Protein AF-A0A3D6DI31-F1 (afdb_monomer_lite)

pLDDT: mean 87.77, std 11.18, range [42.75, 98.38]

Radius of gyration: 27.04 Å; chains: 1; bounding box: 69×59×57 Å

Sequence (235 aa):
MDIDTVTADGAGQFNIPATSLQGLALDVYKVSVGDGHFFVIGDSLSSLQVEGKLPEQAGLITALDVQGDTWTSGFADFISELMMRQDSLKEAKLAASQGTSAQEQIEGKQRYDALQERQTNYVRNTVRSHKTDPIGLMALEHLNLTVDRPLAAQVIDSTRTLMGHSMAHRNLSQRVTKQRKPQQSSRRNDLIKPGMAMPDIELNDPSGKKRALSDLRGKVVLVDFWASWCGPCRR

Foldseek 3Di:
DAQQEWEADPQQKTKDFQQNQAPAAFEWHWYDYPLEIEIDGDHNVFRWIKMAGDDPDRYYGLGIDIPRHPLRVVLSVLVNVLVVLVVVLVVLVVQLVPDPDPVSVVVSVVSNVVSVVVSQVSLVVQLVVQLQHVSNLVSLVVHPCVVCLVSLVSSLVNPCVVCVVYPSSVVSVCVSVVVPDDPCPVPPPPVDDPPDDDDWDWDQDPVRDIDIPVVVPPDDDDDDDDDPPDPVVVD

Structure (mmCIF, N/CA/C/O backbone):
data_AF-A0A3D6DI31-F1
#
_entry.id   AF-A0A3D6DI31-F1
#
loop_
_atom_site.group_PDB
_atom_site.id
_atom_site.type_symbol
_atom_site.label_atom_id
_atom_site.label_alt_id
_atom_site.label_comp_id
_atom_site.label_asym_id
_atom_site.label_entity_id
_atom_site.label_seq_id
_atom_site.pdbx_PDB_ins_code
_atom_site.Cartn_x
_atom_site.Cartn_y
_atom_site.Cartn_z
_atom_site.occupancy
_atom_site.B_iso_or_equiv
_atom_site.auth_seq_id
_atom_site.auth_comp_id
_atom_site.auth_asym_id
_atom_site.auth_atom_id
_atom_site.pdbx_PDB_model_num
ATOM 1 N N . MET A 1 1 ? 2.644 -3.165 -26.055 1.00 44.50 1 MET A N 1
ATOM 2 C CA . MET A 1 1 ? 2.363 -4.505 -25.511 1.00 44.50 1 MET A CA 1
ATOM 3 C C . MET A 1 1 ? 2.148 -4.231 -24.045 1.00 44.50 1 MET A C 1
ATOM 5 O O . MET A 1 1 ? 3.103 -3.850 -23.386 1.00 44.50 1 MET A O 1
ATOM 9 N N . ASP A 1 2 ? 0.894 -4.204 -23.612 1.00 55.72 2 ASP A N 1
ATOM 10 C CA . ASP A 1 2 ? 0.560 -3.742 -22.268 1.00 55.72 2 ASP A CA 1
ATOM 11 C C . ASP A 1 2 ? 0.709 -4.934 -21.323 1.00 55.72 2 ASP A C 1
ATOM 13 O O . ASP A 1 2 ? 0.065 -5.963 -21.518 1.00 55.72 2 ASP A O 1
ATOM 17 N N . ILE A 1 3 ? 1.592 -4.817 -20.327 1.00 71.56 3 ILE A N 1
ATOM 18 C CA . ILE A 1 3 ? 1.830 -5.854 -19.306 1.00 71.56 3 ILE A CA 1
ATOM 19 C C . ILE A 1 3 ? 0.634 -6.010 -18.342 1.00 71.56 3 ILE A C 1
ATOM 21 O O . ILE A 1 3 ? 0.662 -6.807 -17.411 1.00 71.56 3 ILE A O 1
ATOM 25 N N . ASP A 1 4 ? -0.447 -5.263 -18.569 1.00 73.38 4 ASP A N 1
ATOM 26 C CA . ASP A 1 4 ? -1.606 -5.164 -17.685 1.00 73.38 4 ASP A CA 1
ATOM 27 C C . ASP A 1 4 ? -2.345 -6.497 -17.491 1.00 73.38 4 ASP A C 1
ATOM 29 O O . ASP A 1 4 ? -3.057 -6.672 -16.496 1.00 73.38 4 ASP A O 1
ATOM 33 N N . THR A 1 5 ? -2.227 -7.447 -18.428 1.00 79.62 5 THR A N 1
ATOM 34 C CA . THR A 1 5 ? -2.913 -8.746 -18.347 1.00 79.62 5 THR A CA 1
ATOM 35 C C . THR A 1 5 ? -2.062 -9.899 -18.873 1.00 79.62 5 THR A C 1
ATOM 37 O O . THR A 1 5 ? -1.553 -9.853 -19.990 1.00 79.62 5 THR A O 1
ATOM 40 N N . VAL A 1 6 ? -1.974 -10.968 -18.081 1.00 82.38 6 VAL A N 1
ATOM 41 C CA . VAL A 1 6 ? -1.305 -12.234 -18.410 1.00 82.38 6 VAL A CA 1
ATOM 42 C C . VAL A 1 6 ? -2.289 -13.385 -18.204 1.00 82.38 6 VAL A C 1
ATOM 44 O O . VAL A 1 6 ? -3.137 -13.352 -17.314 1.00 82.38 6 VAL A O 1
ATOM 47 N N . THR A 1 7 ? -2.207 -14.416 -19.041 1.00 82.25 7 THR A N 1
ATOM 48 C CA . THR A 1 7 ? -3.052 -15.612 -18.938 1.00 82.25 7 THR A CA 1
ATOM 49 C C . THR A 1 7 ? -2.324 -16.729 -18.201 1.00 82.25 7 THR A C 1
ATOM 51 O O . THR A 1 7 ? -1.189 -17.047 -18.551 1.00 82.25 7 THR A O 1
ATOM 54 N N . ALA A 1 8 ? -2.991 -17.351 -17.230 1.00 84.44 8 ALA A N 1
ATOM 55 C CA . ALA A 1 8 ? -2.516 -18.584 -16.609 1.00 84.44 8 ALA A CA 1
ATOM 56 C C . ALA A 1 8 ? -2.908 -19.820 -17.437 1.00 84.44 8 ALA A C 1
ATOM 58 O O . ALA A 1 8 ? -3.876 -19.791 -18.201 1.00 84.44 8 ALA A O 1
ATOM 59 N N . ASP A 1 9 ? -2.160 -20.906 -17.271 1.00 84.50 9 ASP A N 1
ATOM 60 C CA . ASP A 1 9 ? -2.458 -22.211 -17.850 1.00 84.50 9 ASP A CA 1
ATOM 61 C C . ASP A 1 9 ? -3.584 -22.949 -17.094 1.00 84.50 9 ASP A C 1
ATOM 63 O O . ASP A 1 9 ? -4.136 -22.469 -16.101 1.00 84.50 9 ASP A O 1
ATOM 67 N N . GLY A 1 10 ? -3.929 -24.157 -17.555 1.00 76.81 10 GLY A N 1
ATOM 68 C CA . GLY A 1 10 ? -4.964 -24.991 -16.929 1.00 76.81 10 GLY A CA 1
ATOM 69 C C . GLY A 1 10 ? -4.638 -25.472 -15.506 1.00 76.81 10 GLY A C 1
ATOM 70 O O . GLY A 1 10 ? -5.528 -25.982 -14.829 1.00 76.81 10 GLY A O 1
ATOM 71 N N . ALA A 1 11 ? -3.395 -25.310 -15.044 1.00 79.38 11 ALA A N 1
ATOM 72 C CA . ALA A 1 11 ? -2.954 -25.583 -13.677 1.00 79.38 11 ALA A CA 1
ATOM 73 C C . ALA A 1 11 ? -2.854 -24.302 -12.818 1.00 79.38 11 ALA A C 1
ATOM 75 O O . ALA A 1 11 ? -2.448 -24.373 -11.652 1.00 79.38 11 ALA A O 1
ATOM 76 N N . GLY A 1 12 ? -3.232 -23.145 -13.373 1.00 78.88 12 GLY A N 1
ATOM 77 C CA . GLY A 1 12 ? -3.158 -21.844 -12.718 1.00 78.88 12 GLY A CA 1
ATOM 78 C C . GLY A 1 12 ? -1.745 -21.263 -12.650 1.00 78.88 12 GLY A C 1
ATOM 79 O O . GLY A 1 12 ? -1.527 -20.345 -11.862 1.00 78.88 12 GLY A O 1
ATOM 80 N N . GLN A 1 13 ? -0.793 -21.785 -13.425 1.00 86.69 13 GLN A N 1
ATOM 81 C CA . GLN A 1 13 ? 0.576 -21.272 -13.511 1.00 86.69 13 GLN A CA 1
ATOM 82 C C . GLN A 1 13 ? 0.676 -20.210 -14.604 1.00 86.69 13 GLN A C 1
ATOM 84 O O . GLN A 1 13 ? 0.021 -20.311 -15.640 1.00 86.69 13 GLN A O 1
ATOM 89 N N . PHE A 1 14 ? 1.497 -19.188 -14.396 1.00 88.19 14 PHE A N 1
ATOM 90 C CA . PHE A 1 14 ? 1.742 -18.147 -15.393 1.00 88.19 14 PHE A CA 1
ATOM 91 C C . PHE A 1 14 ? 3.220 -17.765 -15.434 1.00 88.19 14 PHE A C 1
ATOM 93 O O . PHE A 1 14 ? 3.939 -17.954 -14.456 1.00 88.19 14 PHE A O 1
ATOM 100 N N . ASN A 1 15 ? 3.646 -17.208 -16.569 1.00 86.19 15 ASN A N 1
ATOM 101 C CA . ASN A 1 15 ? 5.003 -16.719 -16.787 1.00 86.19 15 ASN A CA 1
ATOM 102 C C . ASN A 1 15 ? 4.972 -15.367 -17.514 1.00 86.19 15 ASN A C 1
ATOM 104 O O . ASN A 1 15 ? 4.254 -15.207 -18.506 1.00 86.19 15 ASN A O 1
ATOM 108 N N . ILE A 1 16 ? 5.773 -14.416 -17.038 1.00 83.75 16 ILE A N 1
ATOM 109 C CA . ILE A 1 16 ? 6.017 -13.127 -17.688 1.00 83.75 16 ILE A CA 1
ATOM 110 C C . ILE A 1 16 ? 7.429 -13.118 -18.276 1.00 83.75 16 ILE A C 1
ATOM 112 O O . ILE A 1 16 ? 8.393 -13.174 -17.514 1.00 83.75 16 ILE A O 1
ATOM 116 N N . PRO A 1 17 ? 7.594 -13.014 -19.610 1.00 76.44 17 PRO A N 1
ATOM 117 C CA . PRO A 1 17 ? 8.917 -13.001 -20.218 1.00 76.44 17 PRO A CA 1
ATOM 118 C C . PRO A 1 17 ? 9.672 -11.697 -19.929 1.00 76.44 17 PRO A C 1
ATOM 120 O O . PRO A 1 17 ? 9.070 -10.627 -19.820 1.00 76.44 17 PRO A O 1
ATOM 123 N N . ALA A 1 18 ? 11.007 -11.773 -19.954 1.00 73.12 18 ALA A N 1
ATOM 124 C CA . ALA A 1 18 ? 11.923 -10.650 -19.704 1.00 73.12 18 ALA A CA 1
ATOM 125 C C . ALA A 1 18 ? 11.683 -9.409 -20.579 1.00 73.12 18 ALA A C 1
ATOM 127 O O . ALA A 1 18 ? 12.036 -8.302 -20.190 1.00 73.12 18 ALA A O 1
ATOM 128 N N . THR A 1 19 ? 11.070 -9.572 -21.750 1.00 77.19 19 THR A N 1
ATOM 129 C CA . THR A 1 19 ? 10.781 -8.483 -22.692 1.00 77.19 19 THR A CA 1
ATOM 130 C C . THR A 1 19 ? 9.460 -7.763 -22.415 1.00 77.19 19 THR A C 1
ATOM 132 O O . THR A 1 19 ? 9.107 -6.849 -23.154 1.00 77.19 19 THR A O 1
ATOM 135 N N . SER A 1 20 ? 8.700 -8.160 -21.391 1.00 80.94 20 SER A N 1
ATOM 136 C CA . SER A 1 20 ? 7.336 -7.648 -21.163 1.00 80.94 20 SER A CA 1
ATOM 137 C C . SER A 1 20 ? 7.281 -6.163 -20.806 1.00 80.94 20 SER A C 1
ATOM 139 O O . SER A 1 20 ? 6.244 -5.534 -20.987 1.00 80.94 20 SER A O 1
ATOM 141 N N . LEU A 1 21 ? 8.393 -5.592 -20.338 1.00 81.44 21 LEU A N 1
ATOM 142 C CA . LEU A 1 21 ? 8.508 -4.167 -20.020 1.00 81.44 21 LEU A CA 1
ATOM 143 C C . LEU A 1 21 ? 9.062 -3.328 -21.184 1.00 81.44 21 LEU A C 1
ATOM 145 O O . LEU A 1 21 ? 9.300 -2.129 -21.040 1.00 81.44 21 LEU A O 1
ATOM 149 N N . GLN A 1 22 ? 9.278 -3.926 -22.360 1.00 82.25 22 GLN A N 1
ATOM 150 C CA . GLN A 1 22 ? 9.887 -3.230 -23.488 1.00 82.25 22 GLN A CA 1
ATOM 151 C C . GLN A 1 22 ? 9.064 -2.000 -23.910 1.00 82.25 22 GLN A C 1
ATOM 153 O O . GLN A 1 22 ? 7.882 -2.091 -24.236 1.00 82.25 22 GLN A O 1
ATOM 158 N N . GLY A 1 23 ? 9.723 -0.838 -23.940 1.00 83.12 23 GLY A N 1
ATOM 159 C CA . GLY A 1 23 ? 9.104 0.446 -24.284 1.00 83.12 23 GLY A CA 1
ATOM 160 C C . GLY A 1 23 ? 8.347 1.130 -23.140 1.00 83.12 23 GLY A C 1
ATOM 161 O O . GLY A 1 23 ? 7.775 2.195 -23.364 1.00 83.12 23 GLY A O 1
ATOM 162 N N . LEU A 1 24 ? 8.353 0.557 -21.933 1.00 86.06 24 LEU A N 1
ATOM 163 C CA . LEU A 1 24 ? 7.753 1.162 -20.748 1.00 86.06 24 LEU A CA 1
ATOM 164 C C . LEU A 1 24 ? 8.756 2.057 -20.002 1.00 86.06 24 LEU A C 1
ATOM 166 O O . LEU A 1 24 ? 9.962 1.796 -19.977 1.00 86.06 24 LEU A O 1
ATOM 170 N N . ALA A 1 25 ? 8.240 3.137 -19.414 1.00 88.25 25 ALA A N 1
ATOM 171 C CA . ALA A 1 25 ? 8.989 3.993 -18.497 1.00 88.25 25 ALA A CA 1
ATOM 172 C C . ALA A 1 25 ? 9.079 3.343 -17.107 1.00 88.25 25 ALA A C 1
ATOM 174 O O . ALA A 1 25 ? 8.427 2.340 -16.850 1.00 88.25 25 ALA A O 1
ATOM 175 N N . LEU A 1 26 ? 9.863 3.920 -16.198 1.00 90.19 26 LEU A N 1
ATOM 176 C CA . LEU A 1 26 ? 9.921 3.421 -14.829 1.00 90.19 26 LEU A CA 1
ATOM 177 C C . LEU A 1 26 ? 8.654 3.809 -14.058 1.00 90.19 26 LEU A C 1
ATOM 179 O O . LEU A 1 26 ? 8.479 4.956 -13.646 1.00 90.19 26 LEU A O 1
ATOM 183 N N . ASP A 1 27 ? 7.778 2.840 -13.829 1.00 91.00 27 ASP A N 1
ATOM 184 C CA . ASP A 1 27 ? 6.565 3.013 -13.029 1.00 91.00 27 ASP A CA 1
ATOM 185 C C . ASP A 1 27 ? 6.250 1.722 -12.254 1.00 91.00 27 ASP A C 1
ATOM 187 O O . ASP A 1 27 ? 6.991 0.735 -12.287 1.00 91.00 27 ASP A O 1
ATOM 191 N N . VAL A 1 28 ? 5.151 1.756 -11.509 1.00 91.44 28 VAL A N 1
ATOM 192 C CA . VAL A 1 28 ? 4.562 0.606 -10.840 1.00 91.44 28 VAL A CA 1
ATOM 193 C C . VAL A 1 28 ? 3.403 0.106 -11.693 1.00 91.44 28 VAL A C 1
ATOM 195 O O . VAL A 1 28 ? 2.382 0.780 -11.849 1.00 91.44 28 VAL A O 1
ATOM 198 N N . TYR A 1 29 ? 3.552 -1.101 -12.216 1.00 90.12 29 TYR A N 1
ATOM 199 C CA . TYR A 1 29 ? 2.592 -1.754 -13.091 1.00 90.12 29 TYR A CA 1
ATOM 200 C C . TYR A 1 29 ? 1.776 -2.771 -12.309 1.00 90.12 29 TYR A C 1
ATOM 202 O O . TYR A 1 29 ? 2.329 -3.629 -11.626 1.00 90.12 29 TYR A O 1
ATOM 210 N N . LYS A 1 30 ? 0.449 -2.693 -12.411 1.00 91.31 30 LYS A N 1
ATOM 211 C CA . LYS A 1 30 ? -0.434 -3.741 -11.900 1.00 91.31 30 LYS A CA 1
ATOM 212 C C . LYS A 1 30 ? -0.611 -4.786 -12.993 1.00 91.31 30 LYS A C 1
ATOM 214 O O . LYS A 1 30 ? -1.215 -4.489 -14.018 1.00 91.31 30 LYS A O 1
ATOM 219 N N . VAL A 1 31 ? -0.169 -6.008 -12.738 1.00 90.56 31 VAL A N 1
ATOM 220 C CA . VAL A 1 31 ? -0.361 -7.127 -13.657 1.00 90.56 31 VAL A CA 1
ATOM 221 C C . VAL A 1 31 ? -1.529 -7.970 -13.180 1.00 90.56 31 VAL A C 1
ATOM 223 O O . VAL A 1 31 ? -1.530 -8.443 -12.043 1.00 90.56 31 VAL A O 1
ATOM 226 N N . SER A 1 32 ? -2.537 -8.138 -14.032 1.00 90.31 32 SER A N 1
ATOM 227 C CA . SER A 1 32 ? -3.706 -8.971 -13.741 1.00 90.31 32 SER A CA 1
ATOM 228 C C . SER A 1 32 ? -3.519 -10.364 -14.338 1.00 90.31 32 SER A C 1
ATOM 230 O O . SER A 1 32 ? -3.124 -10.493 -15.495 1.00 90.31 32 SER A O 1
ATOM 232 N N . VAL A 1 33 ? -3.821 -11.405 -13.565 1.00 89.12 33 VAL A N 1
ATOM 233 C CA . VAL A 1 33 ? -3.791 -12.802 -14.014 1.00 89.12 33 VAL A CA 1
ATOM 234 C C . VAL A 1 33 ? -5.092 -13.462 -13.577 1.00 89.12 33 VAL A C 1
ATOM 236 O O . VAL A 1 33 ? -5.296 -13.699 -12.389 1.00 89.12 33 VAL A O 1
ATOM 239 N N . GLY A 1 34 ? -6.007 -13.716 -14.516 1.00 87.00 34 GLY A N 1
ATOM 240 C CA . GLY A 1 34 ? -7.374 -14.131 -14.171 1.00 87.00 34 GLY A CA 1
ATOM 241 C C . GLY A 1 34 ? -8.028 -13.149 -13.188 1.00 87.00 34 GLY A C 1
ATOM 242 O O . GLY A 1 34 ? -8.032 -11.944 -13.433 1.00 87.00 34 GLY A O 1
ATOM 243 N N . ASP A 1 35 ? -8.519 -13.659 -12.054 1.00 86.56 35 ASP A N 1
ATOM 244 C CA . ASP A 1 35 ? -9.081 -12.849 -10.957 1.00 86.56 35 ASP A CA 1
ATOM 245 C C . ASP A 1 35 ? -8.026 -12.387 -9.925 1.00 86.56 35 ASP A C 1
ATOM 247 O O . ASP A 1 35 ? -8.342 -11.743 -8.916 1.00 86.56 35 ASP A O 1
ATOM 251 N N . GLY A 1 36 ? -6.761 -12.739 -10.149 1.00 89.75 36 GLY A N 1
ATOM 252 C CA . GLY A 1 36 ? -5.616 -12.340 -9.343 1.00 89.75 36 GLY A CA 1
ATOM 253 C C . GLY A 1 36 ? -4.897 -11.118 -9.912 1.00 89.75 36 GLY A C 1
ATOM 254 O O . GLY A 1 36 ? -5.045 -10.758 -11.080 1.00 89.75 36 GLY A O 1
ATOM 255 N N . HIS A 1 37 ? -4.079 -10.465 -9.092 1.00 92.75 37 HIS A N 1
ATOM 256 C CA . HIS A 1 37 ? -3.147 -9.444 -9.562 1.00 92.75 37 HIS A CA 1
ATOM 257 C C . HIS A 1 37 ? -1.900 -9.355 -8.690 1.00 92.75 37 HIS A C 1
ATOM 259 O O . HIS A 1 37 ? -1.918 -9.757 -7.533 1.00 92.75 37 HIS A O 1
ATOM 265 N N . PHE A 1 38 ? -0.845 -8.755 -9.223 1.00 92.56 38 PHE A N 1
ATOM 266 C CA . PHE A 1 38 ? 0.340 -8.356 -8.471 1.00 92.56 38 PHE A CA 1
ATOM 267 C C . PHE A 1 38 ? 0.919 -7.063 -9.041 1.00 92.56 38 PHE A C 1
ATOM 269 O O . PHE A 1 38 ? 0.368 -6.483 -9.980 1.00 92.56 38 PHE A O 1
ATOM 276 N N . PHE A 1 39 ? 2.005 -6.585 -8.439 1.00 92.00 39 PHE A N 1
ATOM 277 C CA . PHE A 1 39 ? 2.660 -5.351 -8.842 1.00 92.00 39 PHE A CA 1
ATOM 278 C C . PHE A 1 39 ? 4.089 -5.620 -9.287 1.00 92.00 39 PHE A C 1
ATOM 280 O O . PHE A 1 39 ? 4.821 -6.367 -8.644 1.00 92.00 39 PHE A O 1
ATOM 287 N N . VAL A 1 40 ? 4.468 -4.963 -10.371 1.00 91.81 40 VAL A N 1
ATOM 288 C CA . VAL A 1 40 ? 5.810 -4.944 -10.939 1.00 91.81 40 VAL A CA 1
ATOM 289 C C . VAL A 1 40 ? 6.347 -3.527 -10.833 1.00 91.81 40 VAL A C 1
ATOM 291 O O . VAL A 1 40 ? 5.605 -2.571 -11.049 1.00 91.81 40 VAL A O 1
ATOM 294 N N . ILE A 1 41 ? 7.627 -3.383 -10.511 1.00 91.94 41 ILE A N 1
ATOM 295 C CA . ILE A 1 41 ? 8.315 -2.095 -10.498 1.00 91.94 41 ILE A CA 1
ATOM 296 C C . ILE A 1 41 ? 9.504 -2.207 -11.442 1.00 91.94 41 ILE A C 1
ATOM 298 O O . ILE A 1 41 ? 10.450 -2.923 -11.143 1.00 91.94 41 ILE A O 1
ATOM 302 N N . GLY A 1 42 ? 9.480 -1.491 -12.558 1.00 89.44 42 GLY A N 1
ATOM 303 C CA . GLY A 1 42 ? 10.566 -1.581 -13.528 1.00 89.44 42 GLY A CA 1
ATOM 304 C C . GLY A 1 42 ? 10.328 -0.723 -14.756 1.00 89.44 42 GLY A C 1
ATOM 305 O O . GLY A 1 42 ? 9.324 -0.019 -14.843 1.00 89.44 42 GLY A O 1
ATOM 306 N N . ASP A 1 43 ? 11.268 -0.778 -15.691 1.00 84.81 43 ASP A N 1
ATOM 307 C CA . ASP A 1 43 ? 11.207 -0.080 -16.975 1.00 84.81 43 ASP A CA 1
ATOM 308 C C . ASP A 1 43 ? 11.688 -0.979 -18.124 1.00 84.81 43 ASP A C 1
ATOM 310 O O . ASP A 1 43 ? 11.915 -2.176 -17.956 1.00 84.81 43 ASP A O 1
ATOM 314 N N . SER A 1 44 ? 11.861 -0.404 -19.316 1.00 83.56 44 SER A N 1
ATOM 315 C CA . SER A 1 44 ? 12.359 -1.127 -20.493 1.00 83.56 44 SER A CA 1
ATOM 316 C C . SER A 1 44 ? 13.762 -1.744 -20.373 1.00 83.56 44 SER A C 1
ATOM 318 O O . SER A 1 44 ? 14.131 -2.539 -21.239 1.00 83.56 44 SER A O 1
ATOM 320 N N . LEU A 1 45 ? 14.546 -1.380 -19.354 1.00 80.44 45 LEU A N 1
ATOM 321 C CA . LEU A 1 45 ? 15.873 -1.932 -19.069 1.00 80.44 45 LEU A CA 1
ATOM 322 C C . LEU A 1 45 ? 15.820 -3.070 -18.041 1.00 80.44 45 LEU A C 1
ATOM 324 O O . LEU A 1 45 ? 16.796 -3.813 -17.918 1.00 80.44 45 LEU A O 1
ATOM 328 N N . SER A 1 46 ? 14.707 -3.223 -17.321 1.00 82.00 46 SER A N 1
ATOM 329 C CA . SER A 1 46 ? 14.507 -4.313 -16.369 1.00 82.00 46 SER A CA 1
ATOM 330 C C . SER A 1 46 ? 14.411 -5.655 -17.095 1.00 82.00 46 SER A C 1
ATOM 332 O O . SER A 1 46 ? 13.555 -5.867 -17.954 1.00 82.00 46 SER A O 1
ATOM 334 N N . SER A 1 47 ? 15.259 -6.604 -16.703 1.00 78.69 47 SER A N 1
ATOM 335 C CA . SER A 1 47 ? 15.095 -8.011 -17.062 1.00 78.69 47 SER A CA 1
ATOM 336 C C . SER A 1 47 ? 14.201 -8.681 -16.028 1.00 78.69 47 SER A C 1
ATOM 338 O O . SER A 1 47 ? 14.670 -9.000 -14.941 1.00 78.69 47 SER A O 1
ATOM 340 N N . LEU A 1 48 ? 12.925 -8.883 -16.348 1.00 83.56 48 LEU A N 1
ATOM 341 C CA . LEU A 1 48 ? 11.956 -9.408 -15.389 1.00 83.56 48 LEU A CA 1
ATOM 342 C C . LEU A 1 48 ? 11.389 -10.753 -15.838 1.00 83.56 48 LEU A C 1
ATOM 344 O O . LEU A 1 48 ? 10.664 -10.819 -16.827 1.00 83.56 48 LEU A O 1
ATOM 348 N N . GLN A 1 49 ? 11.655 -11.805 -15.072 1.00 85.00 49 GLN A N 1
ATOM 349 C CA . GLN A 1 49 ? 10.911 -13.057 -15.178 1.00 85.00 49 GLN A CA 1
ATOM 350 C C . GLN A 1 49 ? 10.078 -13.239 -13.919 1.00 85.00 49 GLN A C 1
ATOM 352 O O . GLN A 1 49 ? 10.608 -13.139 -12.814 1.00 85.00 49 GLN A O 1
ATOM 357 N N . VAL A 1 50 ? 8.773 -13.451 -14.091 1.00 87.62 50 VAL A N 1
ATOM 358 C CA . VAL A 1 50 ? 7.865 -13.724 -12.973 1.00 87.62 50 VAL A CA 1
ATOM 359 C C . VAL A 1 50 ? 7.112 -15.000 -13.252 1.00 87.62 50 VAL A C 1
ATOM 361 O O . VAL A 1 50 ? 6.361 -15.070 -14.227 1.00 87.62 50 VAL A O 1
ATOM 364 N N . GLU A 1 51 ? 7.272 -15.960 -12.357 1.00 88.25 51 GLU A N 1
ATOM 365 C CA . GLU A 1 51 ? 6.476 -17.172 -12.311 1.00 88.25 51 GLU A CA 1
ATOM 366 C C . GLU A 1 51 ? 5.618 -17.167 -11.050 1.00 88.25 51 GLU A C 1
ATOM 368 O O . GLU A 1 51 ? 5.992 -16.638 -10.004 1.00 88.25 51 GLU A O 1
ATOM 373 N N . GLY A 1 52 ? 4.424 -17.733 -11.137 1.00 88.38 52 GLY A N 1
ATOM 374 C CA . GLY A 1 52 ? 3.531 -17.770 -9.993 1.00 88.38 52 GLY A CA 1
ATOM 375 C C . GLY A 1 52 ? 2.357 -18.696 -10.205 1.00 88.38 52 GLY A C 1
ATOM 376 O O . GLY A 1 52 ? 2.098 -19.180 -11.310 1.00 88.38 52 GLY A O 1
ATOM 377 N N . LYS A 1 53 ? 1.632 -18.930 -9.113 1.00 86.50 53 LYS A N 1
ATOM 378 C CA . LYS A 1 53 ? 0.398 -19.709 -9.119 1.00 86.50 53 LYS A CA 1
ATOM 379 C C . LYS A 1 53 ? -0.767 -18.834 -8.687 1.00 86.50 53 LYS A C 1
ATOM 381 O O . LYS A 1 53 ? -0.672 -18.104 -7.701 1.00 86.50 53 LYS A O 1
ATOM 386 N N . LEU A 1 54 ? -1.875 -18.935 -9.414 1.00 83.44 54 LEU A N 1
ATOM 387 C CA . LEU A 1 54 ? -3.104 -18.252 -9.046 1.00 83.44 54 LEU A CA 1
ATOM 388 C C . LEU A 1 54 ? -3.586 -18.694 -7.654 1.00 83.44 54 LEU A C 1
ATOM 390 O O . LEU A 1 54 ? -3.615 -19.897 -7.369 1.00 83.44 54 LEU A O 1
ATOM 394 N N . PRO A 1 55 ? -3.976 -17.741 -6.791 1.00 81.62 55 PRO A N 1
ATOM 395 C CA . PRO A 1 55 ? -4.597 -18.051 -5.514 1.00 81.62 55 PRO A CA 1
ATOM 396 C C . PRO A 1 55 ? -5.978 -18.683 -5.723 1.00 81.62 55 PRO A C 1
ATOM 398 O O . PRO A 1 55 ? -6.642 -18.450 -6.731 1.00 81.62 55 PRO A O 1
ATOM 401 N N . GLU A 1 56 ? -6.443 -19.449 -4.735 1.00 78.88 56 GLU A N 1
ATOM 402 C CA . GLU A 1 56 ? -7.790 -20.046 -4.758 1.00 78.88 56 GLU A CA 1
ATOM 403 C C . GLU A 1 56 ? -8.913 -18.995 -4.702 1.00 78.88 56 GLU A C 1
ATOM 405 O O . GLU A 1 56 ? -10.046 -19.269 -5.089 1.00 78.88 56 GLU A O 1
ATOM 410 N N . GLN A 1 57 ? -8.608 -17.791 -4.210 1.00 78.38 57 GLN A N 1
ATOM 411 C CA . GLN A 1 57 ? -9.537 -16.667 -4.105 1.00 78.38 57 GLN A CA 1
ATOM 412 C C . GLN A 1 57 ? -9.011 -15.476 -4.905 1.00 78.38 57 GLN A C 1
ATOM 414 O O . GLN A 1 57 ? -7.810 -15.210 -4.903 1.00 78.38 57 GLN A O 1
ATOM 419 N N . ALA A 1 58 ? -9.920 -14.725 -5.530 1.00 84.31 58 ALA A N 1
ATOM 420 C CA . ALA A 1 58 ? -9.596 -13.473 -6.208 1.00 84.31 58 ALA A CA 1
ATOM 421 C C . ALA A 1 58 ? -8.843 -12.512 -5.271 1.00 84.31 58 ALA A C 1
ATOM 423 O O . ALA A 1 58 ? -9.231 -12.342 -4.110 1.00 84.31 58 ALA A O 1
ATOM 424 N N . GLY A 1 59 ? -7.790 -11.852 -5.761 1.00 87.69 59 GLY A N 1
ATOM 425 C CA . GLY A 1 59 ? -7.005 -10.950 -4.917 1.00 87.69 59 GLY A CA 1
ATOM 426 C C . GLY A 1 59 ? -5.543 -10.779 -5.306 1.00 87.69 59 GLY A C 1
ATOM 427 O O . GLY A 1 59 ? -5.170 -10.904 -6.470 1.00 87.69 59 GLY A O 1
ATOM 428 N N . LEU A 1 60 ? -4.731 -10.404 -4.317 1.00 89.81 60 LEU A N 1
ATOM 429 C CA . LEU A 1 60 ? -3.300 -10.165 -4.482 1.00 89.81 60 LEU A CA 1
ATOM 430 C C . LEU A 1 60 ? -2.543 -11.500 -4.518 1.00 89.81 60 LEU A C 1
ATOM 432 O O . LEU A 1 60 ? -2.739 -12.344 -3.645 1.00 89.81 60 LEU A O 1
ATOM 436 N N . ILE A 1 61 ? -1.683 -11.681 -5.517 1.00 90.25 61 ILE A N 1
ATOM 437 C CA . ILE A 1 61 ? -0.820 -12.853 -5.668 1.00 90.25 61 ILE A CA 1
ATOM 438 C C . ILE A 1 61 ? 0.494 -12.569 -4.937 1.00 90.25 61 ILE A C 1
ATOM 440 O O . ILE A 1 61 ? 1.219 -11.649 -5.308 1.00 90.25 61 ILE A O 1
ATOM 444 N N . THR A 1 62 ? 0.789 -13.349 -3.898 1.00 88.69 62 THR A N 1
ATOM 445 C CA . THR A 1 62 ? 2.024 -13.233 -3.095 1.00 88.69 62 THR A CA 1
ATOM 446 C C . THR A 1 62 ? 3.014 -14.363 -3.333 1.00 88.69 62 THR A C 1
ATOM 448 O O . THR A 1 62 ? 4.209 -14.180 -3.145 1.00 88.69 62 THR A O 1
ATOM 451 N N . ALA A 1 63 ? 2.541 -15.528 -3.777 1.00 87.50 63 ALA A N 1
ATOM 452 C CA . ALA A 1 63 ? 3.396 -16.652 -4.143 1.00 87.50 63 ALA A CA 1
ATOM 453 C C . ALA A 1 63 ? 3.966 -16.441 -5.556 1.00 87.50 63 ALA A C 1
ATOM 455 O O . ALA A 1 63 ? 3.457 -17.000 -6.531 1.00 87.50 63 ALA A O 1
ATOM 456 N N . LEU A 1 64 ? 4.986 -15.587 -5.645 1.00 89.12 64 LEU A N 1
ATOM 457 C CA . LEU A 1 64 ? 5.692 -15.232 -6.874 1.00 89.12 64 LEU A CA 1
ATOM 458 C C . LEU A 1 64 ? 7.161 -15.652 -6.768 1.00 89.12 64 LEU A C 1
ATOM 460 O O . LEU A 1 64 ? 7.806 -15.372 -5.760 1.00 89.12 64 LEU A O 1
ATOM 464 N N . ASP A 1 65 ? 7.689 -16.271 -7.818 1.00 89.31 65 ASP A N 1
ATOM 465 C CA . ASP A 1 65 ? 9.126 -16.358 -8.070 1.00 89.31 65 ASP A CA 1
ATOM 466 C C . ASP A 1 65 ? 9.500 -15.238 -9.046 1.00 89.31 65 ASP A C 1
ATOM 468 O O . ASP A 1 65 ? 9.036 -15.212 -10.187 1.00 89.31 65 ASP A O 1
ATOM 472 N N . VAL A 1 66 ? 10.283 -14.269 -8.572 1.00 89.56 66 VAL A N 1
ATOM 473 C CA . VAL A 1 66 ? 10.682 -13.084 -9.339 1.00 89.56 66 VAL A CA 1
ATOM 474 C C . VAL A 1 66 ? 12.189 -13.107 -9.542 1.00 89.56 66 VAL A C 1
ATOM 476 O O . VAL A 1 66 ? 12.954 -13.053 -8.579 1.00 89.56 66 VAL A O 1
ATOM 479 N N . GLN A 1 67 ? 12.623 -13.103 -10.799 1.00 85.25 67 GLN A N 1
ATOM 480 C CA . GLN A 1 67 ? 14.032 -13.147 -11.175 1.00 85.25 67 GLN A CA 1
ATOM 481 C C . GLN A 1 67 ? 14.428 -11.933 -12.027 1.00 85.25 67 GLN A C 1
ATOM 483 O O . GLN A 1 67 ? 13.669 -11.466 -12.878 1.00 85.25 67 GLN A O 1
ATOM 488 N N . GLY A 1 68 ? 15.654 -11.445 -11.810 1.00 76.56 68 GLY A N 1
ATOM 489 C CA . GLY A 1 68 ? 16.318 -10.438 -12.648 1.00 76.56 68 GLY A CA 1
ATOM 490 C C . GLY A 1 68 ? 16.039 -8.964 -12.316 1.00 76.56 68 GLY A C 1
ATOM 491 O O . GLY A 1 68 ? 16.813 -8.115 -12.757 1.00 76.56 68 GLY A O 1
ATOM 492 N N . ASP A 1 69 ? 15.025 -8.647 -11.505 1.00 83.50 69 ASP A N 1
ATOM 493 C CA . ASP A 1 69 ? 14.699 -7.273 -11.092 1.00 83.50 69 ASP A CA 1
ATOM 494 C C . ASP A 1 69 ? 14.593 -7.153 -9.563 1.00 83.50 69 ASP A C 1
ATOM 496 O O . ASP A 1 69 ? 13.760 -7.799 -8.926 1.00 83.50 69 ASP A O 1
ATOM 500 N N . THR A 1 70 ? 15.454 -6.323 -8.963 1.00 89.00 70 THR A N 1
ATOM 501 C CA . THR A 1 70 ? 15.592 -6.217 -7.500 1.00 89.00 70 THR A CA 1
ATOM 502 C C . THR A 1 70 ? 14.483 -5.407 -6.837 1.00 89.00 70 THR A C 1
ATOM 504 O O . THR A 1 70 ? 14.192 -5.623 -5.659 1.00 89.00 70 THR A O 1
ATOM 507 N N . TRP A 1 71 ? 13.854 -4.473 -7.558 1.00 93.19 71 TRP A N 1
ATOM 508 C CA . TRP A 1 71 ? 12.755 -3.677 -7.014 1.00 93.19 71 TRP A CA 1
ATOM 509 C C . TRP A 1 71 ? 11.460 -4.469 -6.983 1.00 93.19 71 TRP A C 1
ATOM 511 O O . TRP A 1 71 ? 10.758 -4.442 -5.974 1.00 93.19 71 TRP A O 1
ATOM 521 N N . THR A 1 72 ? 11.169 -5.212 -8.047 1.00 92.50 72 THR A N 1
ATOM 522 C CA . THR A 1 72 ? 10.004 -6.090 -8.113 1.00 92.50 72 THR A CA 1
ATOM 523 C C . THR A 1 72 ? 10.126 -7.225 -7.106 1.00 92.50 72 THR A C 1
ATOM 525 O O . THR A 1 72 ? 9.190 -7.431 -6.337 1.00 92.50 72 THR A O 1
ATOM 528 N N . SER A 1 73 ? 11.276 -7.910 -7.039 1.00 92.00 73 SER A N 1
ATOM 529 C CA . SER A 1 73 ? 11.464 -9.001 -6.074 1.00 92.00 73 SER A CA 1
ATOM 530 C C . SER A 1 73 ? 11.389 -8.488 -4.632 1.00 92.00 73 SER A C 1
ATOM 532 O O . SER A 1 73 ? 10.621 -9.008 -3.828 1.00 92.00 73 SER A O 1
ATOM 534 N N . GLY A 1 74 ? 12.092 -7.393 -4.317 1.00 94.69 74 GLY A N 1
ATOM 535 C CA . GLY A 1 74 ? 12.075 -6.808 -2.976 1.00 94.69 74 GLY A CA 1
ATOM 536 C C . GLY A 1 74 ? 10.699 -6.270 -2.568 1.00 94.69 74 GLY A C 1
ATOM 537 O O . GLY A 1 74 ? 10.313 -6.368 -1.401 1.00 94.69 74 GLY A O 1
ATOM 538 N N . PHE A 1 75 ? 9.919 -5.732 -3.512 1.00 95.44 75 PHE A N 1
ATOM 539 C CA . PHE A 1 75 ? 8.546 -5.318 -3.234 1.00 95.44 75 PHE A CA 1
ATOM 540 C C . PHE A 1 75 ? 7.604 -6.514 -3.043 1.00 95.44 75 PHE A C 1
ATOM 542 O O . PHE A 1 75 ? 6.763 -6.477 -2.143 1.00 95.44 75 PHE A O 1
ATOM 549 N N . ALA A 1 76 ? 7.758 -7.581 -3.831 1.00 93.69 76 ALA A N 1
ATOM 550 C CA . ALA A 1 76 ? 6.997 -8.818 -3.663 1.00 93.69 76 ALA A CA 1
ATOM 551 C C . ALA A 1 76 ? 7.255 -9.461 -2.288 1.00 93.69 76 ALA A C 1
ATOM 553 O O . ALA A 1 76 ? 6.298 -9.828 -1.598 1.00 93.69 76 ALA A O 1
ATOM 554 N N . ASP A 1 77 ? 8.514 -9.501 -1.840 1.00 94.38 77 ASP A N 1
ATOM 555 C CA . ASP A 1 77 ? 8.891 -9.962 -0.497 1.00 94.38 77 ASP A CA 1
ATOM 556 C C . ASP A 1 77 ? 8.226 -9.113 0.594 1.00 94.38 77 ASP A C 1
ATOM 558 O O . ASP A 1 77 ? 7.630 -9.638 1.541 1.00 94.38 77 ASP A O 1
ATOM 562 N N . PHE A 1 78 ? 8.276 -7.784 0.440 1.00 96.56 78 PHE A N 1
ATOM 563 C CA . PHE A 1 78 ? 7.643 -6.855 1.372 1.00 96.56 78 PHE A CA 1
ATOM 564 C C . PHE A 1 78 ? 6.134 -7.091 1.497 1.00 96.56 78 PHE A C 1
ATOM 566 O O . PHE A 1 78 ? 5.601 -7.160 2.609 1.00 96.56 78 PHE A O 1
ATOM 573 N N . ILE A 1 79 ? 5.441 -7.213 0.366 1.00 95.44 79 ILE A N 1
ATOM 574 C CA . ILE A 1 79 ? 3.994 -7.429 0.328 1.00 95.44 79 ILE A CA 1
ATOM 575 C C . ILE A 1 79 ? 3.621 -8.791 0.920 1.00 95.44 79 ILE A C 1
ATOM 577 O O . ILE A 1 79 ? 2.657 -8.873 1.682 1.00 95.44 79 ILE A O 1
ATOM 581 N N . SER A 1 80 ? 4.396 -9.838 0.638 1.00 93.44 80 SER A N 1
ATOM 582 C CA . SER A 1 80 ? 4.157 -11.183 1.171 1.00 93.44 80 SER A CA 1
ATOM 583 C C . SER A 1 80 ? 4.247 -11.211 2.699 1.00 93.44 80 SER A C 1
ATOM 585 O O . SER A 1 80 ? 3.326 -11.672 3.378 1.00 93.44 80 SER A O 1
ATOM 587 N N . GLU A 1 81 ? 5.304 -10.624 3.262 1.00 95.81 81 GLU A N 1
ATOM 588 C CA . GLU A 1 81 ? 5.483 -10.496 4.712 1.00 95.81 81 GLU A CA 1
ATOM 589 C C . GLU A 1 81 ? 4.413 -9.590 5.348 1.00 95.81 81 GLU A C 1
ATOM 591 O O . GLU A 1 81 ? 3.905 -9.872 6.440 1.00 95.81 81 GLU A O 1
ATOM 596 N N . LEU A 1 82 ? 4.016 -8.514 4.661 1.00 96.25 82 LEU A N 1
ATOM 597 C CA . LEU A 1 82 ? 2.943 -7.634 5.114 1.00 96.25 82 LEU A CA 1
ATOM 598 C C . LEU A 1 82 ? 1.592 -8.361 5.181 1.00 96.25 82 LEU A C 1
ATOM 600 O O . LEU A 1 82 ? 0.866 -8.186 6.166 1.00 96.25 82 LEU A O 1
ATOM 604 N N . MET A 1 83 ? 1.269 -9.180 4.176 1.00 92.88 83 MET A N 1
ATOM 605 C CA . MET A 1 83 ? 0.031 -9.961 4.135 1.00 92.88 83 MET A CA 1
ATOM 606 C C . MET A 1 83 ? -0.024 -11.001 5.252 1.00 92.88 83 MET A C 1
ATOM 608 O O . MET A 1 83 ? -1.009 -11.027 5.986 1.00 92.88 83 MET A O 1
ATOM 612 N N . MET A 1 84 ? 1.057 -11.753 5.496 1.00 92.44 84 MET A N 1
ATOM 613 C CA . MET A 1 84 ? 1.114 -12.705 6.620 1.00 92.44 84 MET A CA 1
ATOM 614 C C . MET A 1 84 ? 0.848 -12.025 7.975 1.00 92.44 8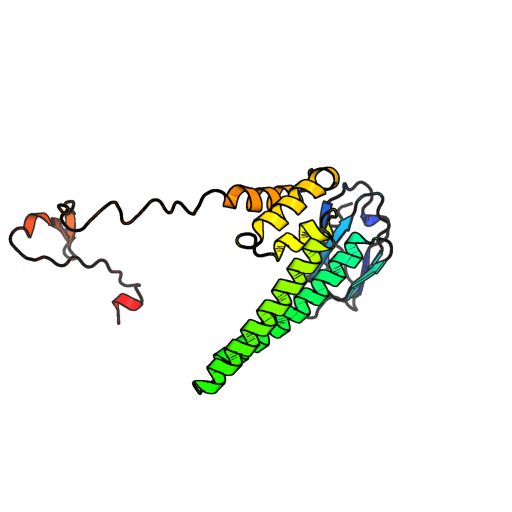4 MET A C 1
ATOM 616 O O . MET A 1 84 ? 0.146 -12.551 8.849 1.00 92.44 84 MET A O 1
ATOM 620 N N . ARG A 1 85 ? 1.374 -10.808 8.158 1.00 95.38 85 ARG A N 1
ATOM 621 C CA . ARG A 1 85 ? 1.127 -9.999 9.363 1.00 95.38 85 ARG A CA 1
ATOM 622 C C . ARG A 1 85 ? -0.311 -9.501 9.435 1.00 95.38 85 ARG A C 1
ATOM 624 O O . ARG A 1 85 ? -0.870 -9.425 10.529 1.00 95.38 85 ARG A O 1
ATOM 631 N N . GLN A 1 86 ? -0.904 -9.152 8.297 1.00 92.94 86 GLN A N 1
ATOM 632 C CA . GLN A 1 86 ? -2.291 -8.709 8.211 1.00 92.94 86 GLN A CA 1
ATOM 633 C C . GLN A 1 86 ? -3.271 -9.842 8.535 1.00 92.94 86 GLN A C 1
ATOM 635 O O . GLN A 1 86 ? -4.241 -9.604 9.259 1.00 92.94 86 GLN A O 1
ATOM 640 N N . ASP A 1 87 ? -2.987 -11.062 8.086 1.00 92.75 87 ASP A N 1
ATOM 641 C CA . ASP A 1 87 ? -3.771 -12.251 8.427 1.00 92.75 87 ASP A CA 1
ATOM 642 C C . ASP A 1 87 ? -3.700 -12.536 9.930 1.00 92.75 87 ASP A C 1
ATOM 644 O O . ASP A 1 87 ? -4.735 -12.600 10.599 1.00 92.75 87 ASP A O 1
ATOM 648 N N . SER A 1 88 ? -2.489 -12.531 10.500 1.00 94.50 88 SER A N 1
ATOM 649 C CA . SER A 1 88 ? -2.278 -12.668 11.951 1.00 94.50 88 SER A CA 1
ATOM 650 C C . SER A 1 88 ? -3.045 -11.609 12.760 1.00 94.50 88 SER A C 1
ATOM 652 O O . SER A 1 88 ? -3.604 -11.887 13.823 1.00 94.50 88 SER A O 1
ATOM 654 N N . LEU A 1 89 ? -3.086 -10.369 12.263 1.00 95.44 89 LEU A N 1
ATOM 655 C CA . LEU A 1 89 ? -3.831 -9.269 12.877 1.00 95.44 89 LEU A CA 1
ATOM 656 C C . LEU A 1 89 ? -5.343 -9.467 12.809 1.00 95.44 89 LEU A C 1
ATOM 658 O O . LEU A 1 89 ? -6.049 -9.181 13.780 1.00 95.44 89 LEU A O 1
ATOM 662 N N . LYS A 1 90 ? -5.847 -9.938 11.668 1.00 94.44 90 LYS A N 1
ATOM 663 C CA . LYS A 1 90 ? -7.268 -10.214 11.456 1.00 94.44 90 LYS A CA 1
ATOM 664 C C . LYS A 1 90 ? -7.749 -11.321 12.391 1.00 94.44 90 LYS A C 1
ATOM 666 O O . LYS A 1 90 ? -8.790 -11.153 13.026 1.00 94.44 90 LYS A O 1
ATOM 671 N N . GLU A 1 91 ? -6.973 -12.392 12.531 1.00 93.19 91 GLU A N 1
ATOM 672 C CA . GLU A 1 91 ? -7.249 -13.479 13.474 1.00 93.19 91 GLU A CA 1
ATOM 673 C C . GLU A 1 91 ? -7.258 -12.987 14.923 1.00 93.19 91 GLU A C 1
ATOM 675 O O . GLU A 1 91 ? -8.214 -13.237 15.658 1.00 93.19 91 GLU A O 1
ATOM 680 N N . ALA A 1 92 ? -6.241 -12.219 15.330 1.00 93.19 92 ALA A N 1
ATOM 681 C CA . ALA A 1 92 ? -6.170 -11.673 16.683 1.00 93.19 92 ALA A CA 1
ATOM 682 C C . ALA A 1 92 ? -7.341 -10.729 16.994 1.00 93.19 92 ALA A C 1
ATOM 684 O O . ALA A 1 92 ? -7.904 -10.777 18.088 1.00 93.19 92 ALA A O 1
ATOM 685 N N . LYS A 1 93 ? -7.749 -9.903 16.024 1.00 93.31 93 LYS A N 1
ATOM 686 C CA . LYS A 1 93 ? -8.913 -9.020 16.156 1.00 93.31 93 LYS A CA 1
ATOM 687 C C . LYS A 1 93 ? -10.211 -9.809 16.318 1.00 93.31 93 LYS A C 1
ATOM 689 O O . LYS A 1 93 ? -11.046 -9.440 17.143 1.00 93.31 93 LYS A O 1
ATOM 694 N N . LEU A 1 94 ? -10.384 -10.879 15.539 1.00 90.69 94 LEU A N 1
ATOM 695 C CA . LEU A 1 94 ? -11.552 -11.750 15.637 1.00 90.69 94 LEU A CA 1
ATOM 696 C C . LEU A 1 94 ? -11.611 -12.421 17.013 1.00 90.69 94 LEU A C 1
ATOM 698 O O . LEU A 1 94 ? -12.638 -12.323 17.682 1.00 90.69 94 LEU A O 1
ATOM 702 N N . ALA A 1 95 ? -10.500 -13.003 17.468 1.00 88.50 95 ALA A N 1
ATOM 703 C CA . ALA A 1 95 ? -10.404 -13.628 18.785 1.00 88.50 95 ALA A CA 1
ATOM 704 C C . ALA A 1 95 ? -10.724 -12.633 19.916 1.00 88.50 95 ALA A C 1
ATOM 706 O O . ALA A 1 95 ? -11.535 -12.931 20.789 1.00 88.50 95 ALA A O 1
ATOM 707 N N . ALA A 1 96 ? -10.171 -11.415 19.856 1.00 89.56 96 ALA A N 1
ATOM 708 C CA . ALA A 1 96 ? -10.452 -10.366 20.838 1.00 89.56 96 ALA A CA 1
ATOM 709 C C . ALA A 1 96 ? -11.939 -9.965 20.875 1.00 89.56 96 ALA A C 1
ATOM 711 O O . ALA A 1 96 ? -12.472 -9.666 21.941 1.00 89.56 96 ALA A O 1
ATOM 712 N N . SER A 1 97 ? -12.623 -9.978 19.725 1.00 87.69 97 SER A N 1
ATOM 713 C CA . SER A 1 97 ? -14.052 -9.645 19.636 1.00 87.69 97 SER A CA 1
ATOM 714 C C . SER A 1 97 ? -14.991 -10.741 20.154 1.00 87.69 97 SER A C 1
ATOM 716 O O . SER A 1 97 ? -16.142 -10.449 20.464 1.00 87.69 97 SER A O 1
ATOM 718 N N . GLN A 1 98 ? -14.511 -11.984 20.246 1.00 90.62 98 GLN A N 1
ATOM 719 C CA . GLN A 1 98 ? -15.286 -13.141 20.704 1.00 90.62 98 GLN A CA 1
ATOM 720 C C . GLN A 1 98 ? -15.121 -13.423 22.206 1.00 90.62 98 GLN A C 1
ATOM 722 O O . GLN A 1 98 ? -15.812 -14.293 22.733 1.00 90.62 98 GLN A O 1
ATOM 727 N N . GLY A 1 99 ? -14.236 -12.694 22.897 1.00 86.00 99 GLY A N 1
ATOM 728 C CA . GLY A 1 99 ? -14.011 -12.842 24.335 1.00 86.00 99 GLY A CA 1
ATOM 729 C C . GLY A 1 99 ? -15.289 -12.607 25.142 1.00 86.00 99 GLY A C 1
ATOM 730 O O . GLY A 1 99 ? -15.944 -11.567 25.013 1.00 86.00 99 GLY A O 1
ATOM 731 N N . THR A 1 100 ? -15.632 -13.573 25.990 1.00 87.56 100 THR A N 1
ATOM 732 C CA . THR A 1 100 ? -16.868 -13.572 26.787 1.00 87.56 100 THR A CA 1
ATOM 733 C C . THR A 1 100 ? -16.674 -12.933 28.157 1.00 87.56 100 THR A C 1
ATOM 735 O O . THR A 1 100 ? -17.622 -12.391 28.727 1.00 87.56 100 THR A O 1
ATOM 738 N N . SER A 1 101 ? -15.440 -12.940 28.667 1.00 91.31 101 SER A N 1
ATOM 739 C CA . SER A 1 101 ? -15.070 -12.281 29.918 1.00 91.31 101 SER A CA 1
ATOM 740 C C . SER A 1 101 ? -14.281 -10.990 29.687 1.00 91.31 101 SER A C 1
ATOM 742 O O . SER A 1 101 ? -13.609 -10.808 28.670 1.00 91.31 101 SER A O 1
ATOM 744 N N . ALA A 1 102 ? -14.310 -10.090 30.676 1.00 88.69 102 ALA A N 1
ATOM 745 C CA . ALA A 1 102 ? -13.507 -8.868 30.648 1.00 88.69 102 ALA A CA 1
ATOM 746 C C . ALA A 1 102 ? -12.001 -9.167 30.532 1.00 88.69 102 ALA A C 1
ATOM 748 O O . ALA A 1 102 ? -11.276 -8.423 29.877 1.00 88.69 102 ALA A O 1
ATOM 749 N N . GLN A 1 103 ? -11.533 -10.268 31.128 1.00 91.25 103 GLN A N 1
ATOM 750 C CA . GLN A 1 103 ? -10.125 -10.650 31.084 1.00 91.25 103 GLN A CA 1
ATOM 751 C C . GLN A 1 103 ? -9.706 -11.159 29.699 1.00 91.25 103 GLN A C 1
ATOM 753 O O . GLN A 1 103 ? -8.704 -10.691 29.164 1.00 91.25 103 GLN A O 1
ATOM 758 N N . GLU A 1 104 ? -10.520 -12.006 29.065 1.00 90.06 104 GLU A N 1
ATOM 759 C CA . GLU A 1 104 ? -10.296 -12.455 27.681 1.00 90.06 104 GLU A CA 1
ATOM 760 C C . GLU A 1 104 ? -10.269 -11.279 26.695 1.00 90.06 104 GLU A C 1
ATOM 762 O O . GLU A 1 104 ? -9.447 -11.242 25.780 1.00 90.06 104 GLU A O 1
ATOM 767 N N . GLN A 1 105 ? -11.136 -10.281 26.894 1.00 88.44 105 GLN A N 1
ATOM 768 C CA . GLN A 1 105 ? -11.154 -9.075 26.064 1.00 88.44 105 GLN A CA 1
ATOM 769 C C . GLN A 1 105 ? -9.893 -8.219 26.255 1.00 88.44 105 GLN A C 1
ATOM 771 O O . GLN A 1 105 ? -9.361 -7.687 25.277 1.00 88.44 105 GLN A O 1
ATOM 776 N N . ILE A 1 106 ? -9.391 -8.093 27.489 1.00 90.25 106 ILE A N 1
ATOM 777 C CA . ILE A 1 106 ? -8.147 -7.365 27.784 1.00 90.25 106 ILE A CA 1
ATOM 778 C C . ILE A 1 106 ? -6.947 -8.070 27.143 1.00 90.25 106 ILE A C 1
ATOM 780 O O . ILE A 1 106 ? -6.179 -7.424 26.430 1.00 90.25 106 ILE A O 1
ATOM 784 N N . GLU A 1 107 ? -6.802 -9.380 27.347 1.00 92.12 107 GLU A N 1
ATOM 785 C CA . GLU A 1 107 ? -5.703 -10.174 26.781 1.00 92.12 107 GLU A CA 1
ATOM 786 C C . GLU A 1 107 ? -5.754 -10.189 25.245 1.00 92.12 107 GLU A C 1
ATOM 788 O O . GLU A 1 107 ? -4.739 -9.978 24.574 1.00 92.12 107 GLU A O 1
ATOM 793 N N . GLY A 1 108 ? -6.951 -10.346 24.672 1.00 92.12 108 GLY A N 1
ATOM 794 C CA . GLY A 1 108 ? -7.172 -10.272 23.230 1.00 92.12 108 GLY A CA 1
ATOM 795 C C . GLY A 1 108 ? -6.779 -8.913 22.648 1.00 92.12 108 GLY A C 1
ATOM 796 O O . GLY A 1 108 ? -6.075 -8.854 21.637 1.00 92.12 108 GLY A O 1
ATOM 797 N N . LYS A 1 109 ? -7.168 -7.814 23.310 1.00 91.44 109 LYS A N 1
ATOM 798 C CA . LYS A 1 109 ? -6.775 -6.461 22.901 1.00 91.44 109 LYS A CA 1
ATOM 799 C C . LYS A 1 109 ? -5.260 -6.266 22.980 1.00 91.44 109 LYS A C 1
ATOM 801 O O . LYS A 1 109 ? -4.677 -5.777 22.021 1.00 91.44 109 LYS A O 1
ATOM 806 N N . GLN A 1 110 ? -4.615 -6.689 24.067 1.00 94.06 110 GLN A N 1
ATOM 807 C CA . GLN A 1 110 ? -3.158 -6.588 24.214 1.00 94.06 110 GLN A CA 1
ATOM 808 C C . GLN A 1 110 ? -2.416 -7.351 23.111 1.00 94.06 110 GLN A C 1
ATOM 810 O O . GLN A 1 110 ? -1.454 -6.837 22.538 1.00 94.06 110 GLN A O 1
ATOM 815 N N . ARG A 1 111 ? -2.879 -8.560 22.765 1.00 94.31 111 ARG A N 1
ATOM 816 C CA . ARG A 1 111 ? -2.312 -9.346 21.661 1.00 94.31 111 ARG A CA 1
ATOM 817 C C . ARG A 1 111 ? -2.482 -8.642 20.315 1.00 94.31 111 ARG A C 1
ATOM 819 O O . ARG A 1 111 ? -1.536 -8.608 19.529 1.00 94.31 111 ARG A O 1
ATOM 826 N N . TYR A 1 112 ? -3.667 -8.092 20.050 1.00 94.38 112 TYR A N 1
ATOM 827 C CA . TYR A 1 112 ? -3.932 -7.316 18.841 1.00 94.38 112 TYR A CA 1
ATOM 828 C C . TYR A 1 112 ? -3.025 -6.078 18.757 1.00 94.38 112 TYR A C 1
ATOM 830 O O . TYR A 1 112 ? -2.357 -5.892 17.740 1.00 94.38 112 TYR A O 1
ATOM 838 N N . ASP A 1 113 ? -2.934 -5.290 19.832 1.00 95.19 113 ASP A N 1
ATOM 839 C CA . ASP A 1 113 ? -2.116 -4.074 19.896 1.00 95.19 113 ASP A CA 1
ATOM 840 C C . ASP A 1 113 ? -0.626 -4.401 19.653 1.00 95.19 113 ASP A C 1
ATOM 842 O O . ASP A 1 113 ? 0.038 -3.740 18.852 1.00 95.19 113 ASP A O 1
ATOM 846 N N . ALA A 1 114 ? -0.111 -5.486 20.247 1.00 96.38 114 ALA A N 1
ATOM 847 C CA . ALA A 1 114 ? 1.267 -5.937 20.040 1.00 96.38 114 ALA A CA 1
ATOM 848 C C . ALA A 1 114 ? 1.546 -6.374 18.588 1.00 96.38 114 ALA A C 1
ATOM 850 O O . ALA A 1 114 ? 2.604 -6.072 18.029 1.00 96.38 114 ALA A O 1
ATOM 851 N N . LEU A 1 115 ? 0.612 -7.084 17.947 1.00 97.06 115 LEU A N 1
ATOM 852 C CA . LEU A 1 115 ? 0.734 -7.447 16.531 1.00 97.06 115 LEU A CA 1
ATOM 853 C C . LEU A 1 115 ? 0.645 -6.212 15.627 1.00 97.06 115 LEU A C 1
ATOM 855 O O . LEU A 1 115 ? 1.369 -6.122 14.632 1.00 97.06 115 LEU A O 1
ATOM 859 N N . GLN A 1 116 ? -0.189 -5.241 15.997 1.00 95.44 116 GLN A N 1
ATOM 860 C CA . GLN A 1 116 ? -0.373 -4.008 15.238 1.00 95.44 116 GLN A CA 1
ATOM 861 C C . GLN A 1 116 ? 0.898 -3.163 15.276 1.00 95.44 116 GLN A C 1
ATOM 863 O O . GLN A 1 116 ? 1.332 -2.638 14.246 1.00 95.44 116 GLN A O 1
ATOM 868 N N . GLU A 1 117 ? 1.541 -3.088 16.438 1.00 95.81 117 GLU A N 1
ATOM 869 C CA . GLU A 1 117 ? 2.841 -2.448 16.595 1.00 95.81 117 GLU A CA 1
ATOM 870 C C . GLU A 1 117 ? 3.920 -3.156 15.764 1.00 95.81 117 GLU A C 1
ATOM 872 O O . GLU A 1 117 ? 4.676 -2.495 15.048 1.00 95.81 117 GLU A O 1
ATOM 877 N N . ARG A 1 118 ? 3.966 -4.496 15.773 1.00 96.00 118 ARG A N 1
ATOM 878 C CA . ARG A 1 118 ? 4.915 -5.267 14.947 1.00 96.00 118 ARG A CA 1
ATOM 879 C C . ARG A 1 118 ? 4.740 -5.003 13.454 1.00 96.00 118 ARG A C 1
ATOM 881 O O . ARG A 1 118 ? 5.741 -4.835 12.761 1.00 96.00 118 ARG A O 1
ATOM 888 N N . GLN A 1 119 ? 3.506 -4.971 12.948 1.00 96.62 119 GLN A N 1
ATOM 889 C CA . GLN A 1 119 ? 3.236 -4.632 11.547 1.00 96.62 119 GLN A CA 1
ATOM 890 C C . GLN A 1 119 ? 3.641 -3.185 11.242 1.00 96.62 119 GLN A C 1
ATOM 892 O O . GLN A 1 119 ? 4.336 -2.930 10.261 1.00 96.62 119 GLN A O 1
ATOM 897 N N . THR A 1 120 ? 3.274 -2.243 12.114 1.00 96.06 120 THR A N 1
ATOM 898 C CA . THR A 1 120 ? 3.618 -0.822 11.953 1.00 96.06 120 THR A CA 1
ATOM 899 C C . THR A 1 120 ? 5.133 -0.616 11.905 1.00 96.06 120 THR A C 1
ATOM 901 O O . THR A 1 120 ? 5.643 0.117 11.057 1.00 96.06 120 THR A O 1
ATOM 904 N N . ASN A 1 121 ? 5.874 -1.283 12.792 1.00 97.44 121 ASN A N 1
ATOM 905 C CA . ASN A 1 121 ? 7.330 -1.207 12.830 1.00 97.44 121 ASN A CA 1
ATOM 906 C C . ASN A 1 121 ? 7.971 -1.865 11.609 1.00 97.44 121 ASN A C 1
ATOM 908 O O . ASN A 1 121 ? 8.946 -1.324 11.095 1.00 97.44 121 ASN A O 1
ATOM 912 N N . TYR A 1 122 ? 7.409 -2.972 11.118 1.00 98.19 122 TYR A N 1
ATOM 913 C CA . TYR A 1 122 ? 7.852 -3.595 9.874 1.00 98.19 122 TYR A CA 1
ATOM 914 C C . TYR A 1 122 ? 7.761 -2.609 8.701 1.00 98.19 122 TYR A C 1
ATOM 916 O O . TYR A 1 122 ? 8.788 -2.281 8.113 1.00 98.19 122 TYR A O 1
ATOM 924 N N . VAL A 1 123 ? 6.581 -2.021 8.458 1.00 98.31 123 VAL A N 1
ATOM 925 C CA . VAL A 1 123 ? 6.392 -1.027 7.384 1.00 98.31 123 VAL A CA 1
ATOM 926 C C . VAL A 1 123 ? 7.328 0.169 7.560 1.00 98.31 123 VAL A C 1
ATOM 928 O O . VAL A 1 123 ? 8.011 0.573 6.620 1.00 98.31 123 VAL A O 1
ATOM 931 N N . ARG A 1 124 ? 7.425 0.726 8.774 1.00 98.19 124 ARG A N 1
ATOM 932 C CA . ARG A 1 124 ? 8.310 1.868 9.051 1.00 98.19 124 ARG A CA 1
ATOM 933 C C . ARG A 1 124 ? 9.780 1.538 8.776 1.00 98.19 124 ARG A C 1
ATOM 935 O O . ARG A 1 124 ? 10.507 2.393 8.272 1.00 98.19 124 ARG A O 1
ATOM 942 N N . ASN A 1 125 ? 10.229 0.332 9.110 1.00 98.25 125 ASN A N 1
ATOM 943 C CA . ASN A 1 125 ? 11.602 -0.106 8.871 1.00 98.25 125 ASN A CA 1
ATOM 944 C C . ASN A 1 125 ? 11.875 -0.348 7.383 1.00 98.25 125 ASN A C 1
ATOM 946 O O . ASN A 1 125 ? 12.938 0.054 6.909 1.00 98.25 125 ASN A O 1
ATOM 950 N N . THR A 1 126 ? 10.915 -0.894 6.633 1.00 98.38 126 THR A N 1
ATOM 951 C CA . THR A 1 126 ? 11.007 -0.994 5.168 1.00 98.38 126 THR A CA 1
ATOM 952 C C . THR A 1 126 ? 11.137 0.393 4.541 1.00 98.38 126 THR A C 1
ATOM 954 O O . THR A 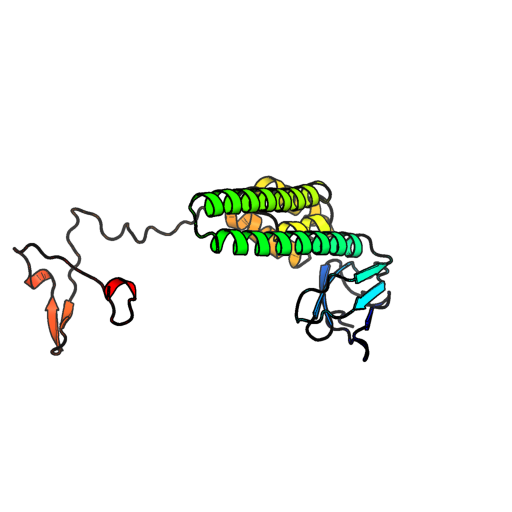1 126 ? 12.099 0.663 3.832 1.00 98.38 126 THR A O 1
ATOM 957 N N . VAL A 1 127 ? 10.262 1.339 4.895 1.00 98.31 127 VAL A N 1
ATOM 958 C CA . VAL A 1 127 ? 10.341 2.726 4.393 1.00 98.31 127 VAL A CA 1
ATOM 959 C C . VAL A 1 127 ? 11.688 3.379 4.746 1.00 98.31 127 VAL A C 1
ATOM 961 O O . VAL A 1 127 ? 12.242 4.147 3.963 1.00 98.31 127 VAL A O 1
ATOM 964 N N . ARG A 1 128 ? 12.247 3.084 5.929 1.00 97.94 128 ARG A N 1
ATOM 965 C CA . ARG A 1 128 ? 13.551 3.617 6.364 1.00 97.94 128 ARG A CA 1
ATOM 966 C C . ARG A 1 128 ? 14.751 2.998 5.651 1.00 97.94 128 ARG A C 1
ATOM 968 O O . ARG A 1 128 ? 15.753 3.698 5.518 1.00 97.94 128 ARG A O 1
ATOM 975 N N . SER A 1 129 ? 14.681 1.729 5.269 1.00 98.00 129 SER A N 1
ATOM 976 C CA . SER A 1 129 ? 15.756 1.034 4.548 1.00 98.00 129 SER A CA 1
ATOM 977 C C . SER A 1 129 ? 15.727 1.352 3.054 1.00 98.00 129 SER A C 1
ATOM 979 O O . SER A 1 129 ? 16.783 1.512 2.455 1.00 98.00 129 SER A O 1
ATOM 981 N N . HIS A 1 130 ? 14.538 1.586 2.501 1.00 97.69 130 HIS A N 1
ATOM 982 C CA . HIS A 1 130 ? 14.303 1.859 1.083 1.00 97.69 130 HIS A CA 1
ATOM 983 C C . HIS A 1 130 ? 14.017 3.337 0.777 1.00 97.69 130 HIS A C 1
ATOM 985 O O . HIS A 1 130 ? 13.236 3.683 -0.105 1.00 97.69 130 HIS A O 1
ATOM 991 N N . LYS A 1 131 ? 14.631 4.268 1.519 1.00 96.94 131 LYS A N 1
ATOM 992 C CA . LYS A 1 131 ? 14.265 5.696 1.448 1.00 96.94 131 LYS A CA 1
ATOM 993 C C . LYS A 1 131 ? 14.408 6.328 0.070 1.00 96.94 131 LYS A C 1
ATOM 995 O O . LYS A 1 131 ? 13.811 7.372 -0.151 1.00 96.94 131 LYS A O 1
ATOM 1000 N N . THR A 1 132 ? 15.260 5.797 -0.794 1.00 96.62 132 THR A N 1
ATOM 1001 C CA . THR A 1 132 ? 15.668 6.438 -2.053 1.00 96.62 132 THR A CA 1
ATOM 1002 C C . THR A 1 132 ? 15.231 5.659 -3.285 1.00 96.62 132 THR A C 1
ATOM 1004 O O . THR A 1 132 ? 15.592 6.047 -4.392 1.00 96.62 132 THR A O 1
ATOM 1007 N N . ASP A 1 133 ? 14.483 4.573 -3.110 1.00 95.44 133 ASP A N 1
ATOM 1008 C CA . ASP A 1 133 ? 14.102 3.669 -4.189 1.00 95.44 133 ASP A CA 1
ATOM 1009 C C . ASP A 1 133 ? 12.573 3.461 -4.246 1.00 95.44 133 ASP A C 1
ATOM 1011 O O . ASP A 1 133 ? 11.836 3.916 -3.358 1.00 95.44 133 ASP A O 1
ATOM 1015 N N . PRO A 1 134 ? 12.062 2.823 -5.313 1.00 95.94 134 PRO A N 1
ATOM 1016 C CA . PRO A 1 134 ? 10.627 2.643 -5.496 1.00 95.94 134 PRO A CA 1
ATOM 1017 C C . PRO A 1 134 ? 9.945 1.755 -4.443 1.00 95.94 134 PRO A C 1
ATOM 1019 O O . PRO A 1 134 ? 8.753 1.945 -4.199 1.00 95.94 134 PRO A O 1
ATOM 1022 N N . ILE A 1 135 ? 10.660 0.827 -3.789 1.00 96.88 135 ILE A N 1
ATOM 1023 C CA . ILE A 1 135 ? 10.084 -0.034 -2.740 1.00 96.88 135 ILE A CA 1
ATOM 1024 C C . ILE A 1 135 ? 9.632 0.844 -1.576 1.00 96.88 135 ILE A C 1
ATOM 1026 O O . ILE A 1 135 ? 8.508 0.713 -1.092 1.00 96.88 135 ILE A O 1
ATOM 1030 N N . GLY A 1 136 ? 10.474 1.790 -1.149 1.00 97.44 136 GLY A N 1
ATOM 1031 C CA . GLY A 1 136 ? 10.133 2.696 -0.055 1.00 97.44 136 GLY A CA 1
ATOM 1032 C C . GLY A 1 136 ? 8.998 3.643 -0.413 1.00 97.44 136 GLY A C 1
ATOM 1033 O O . GLY A 1 136 ? 8.153 3.909 0.443 1.00 97.44 136 GLY A O 1
ATOM 1034 N N . LEU A 1 137 ? 8.941 4.109 -1.670 1.00 97.50 137 LEU A N 1
ATOM 1035 C CA . LEU A 1 137 ? 7.814 4.893 -2.179 1.00 97.50 137 LEU A CA 1
ATOM 1036 C C . LEU A 1 137 ? 6.512 4.095 -2.071 1.00 97.50 137 LEU A C 1
ATOM 1038 O O . LEU A 1 137 ? 5.545 4.590 -1.500 1.00 97.50 137 LEU A O 1
ATOM 1042 N N . MET A 1 138 ? 6.495 2.855 -2.558 1.00 96.62 138 MET A N 1
ATOM 1043 C CA . MET A 1 138 ? 5.305 2.006 -2.519 1.00 96.62 138 MET A CA 1
ATOM 1044 C C . MET A 1 138 ? 4.925 1.584 -1.098 1.00 96.62 138 MET A C 1
ATOM 1046 O O . MET A 1 138 ? 3.744 1.555 -0.759 1.00 96.62 138 MET A O 1
ATOM 1050 N N . ALA A 1 139 ? 5.898 1.358 -0.216 1.00 97.75 139 ALA A N 1
ATOM 1051 C CA . ALA A 1 139 ? 5.642 1.065 1.192 1.00 97.75 139 ALA A CA 1
ATOM 1052 C C . ALA A 1 139 ? 4.927 2.220 1.930 1.00 97.75 139 ALA A C 1
ATOM 1054 O O . ALA A 1 139 ? 4.287 1.980 2.958 1.00 97.75 139 ALA A O 1
ATOM 1055 N N . LEU A 1 140 ? 4.952 3.456 1.402 1.00 97.06 140 LEU A N 1
ATOM 1056 C CA . LEU A 1 140 ? 4.160 4.570 1.943 1.00 97.06 140 LEU A CA 1
ATOM 1057 C C . LEU A 1 140 ? 2.647 4.332 1.860 1.00 97.06 140 LEU A C 1
ATOM 1059 O O . LEU A 1 140 ? 1.916 4.895 2.675 1.00 97.06 140 LEU A O 1
ATOM 1063 N N . GLU A 1 141 ? 2.169 3.500 0.928 1.00 94.62 141 GLU A N 1
ATOM 1064 C CA . GLU A 1 141 ? 0.752 3.116 0.838 1.00 94.62 141 GLU A CA 1
ATOM 1065 C C . GLU A 1 141 ? 0.255 2.435 2.122 1.00 94.62 141 GLU A C 1
ATOM 1067 O O . GLU A 1 141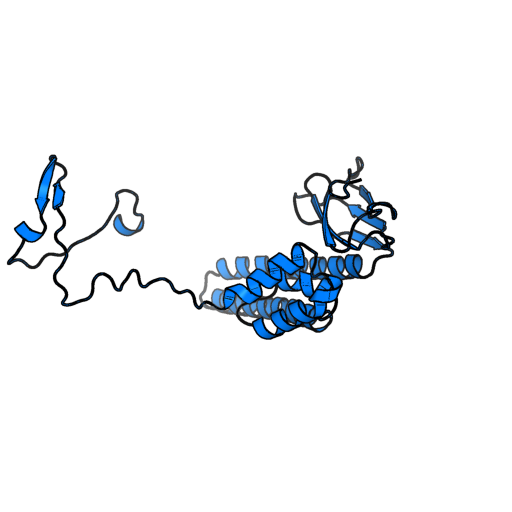 ? -0.913 2.567 2.494 1.00 94.62 141 GLU A O 1
ATOM 1072 N N . HIS A 1 142 ? 1.167 1.779 2.841 1.00 95.94 142 HIS A N 1
ATOM 1073 C CA . HIS A 1 142 ? 0.892 1.048 4.075 1.00 95.94 142 HIS A CA 1
ATOM 1074 C C . HIS A 1 142 ? 1.351 1.793 5.336 1.00 95.94 142 HIS A C 1
ATOM 1076 O O . HIS A 1 142 ? 1.173 1.302 6.452 1.00 95.94 142 HIS A O 1
ATOM 1082 N N . LEU A 1 143 ? 1.942 2.982 5.185 1.00 95.56 143 LEU A N 1
ATOM 1083 C CA . LEU A 1 143 ? 2.427 3.797 6.292 1.00 95.56 143 LEU A CA 1
ATOM 1084 C C . LEU A 1 143 ? 1.320 4.722 6.815 1.00 95.56 143 LEU A C 1
ATOM 1086 O O . LEU A 1 143 ? 0.530 5.289 6.057 1.00 95.56 143 LEU A O 1
ATOM 1090 N N . ASN A 1 144 ? 1.299 4.968 8.126 1.00 93.69 144 ASN A N 1
ATOM 1091 C CA . ASN A 1 144 ? 0.442 6.004 8.694 1.00 93.69 144 ASN A CA 1
ATOM 1092 C C . ASN A 1 144 ? 1.000 7.397 8.356 1.00 93.69 144 ASN A C 1
ATOM 1094 O O . ASN A 1 144 ? 1.785 7.968 9.111 1.00 93.69 144 ASN A O 1
ATOM 1098 N N . LEU A 1 145 ? 0.564 7.963 7.228 1.00 92.00 145 LEU A N 1
ATOM 1099 C CA . LEU A 1 145 ? 1.048 9.256 6.726 1.00 92.00 145 LEU A CA 1
ATOM 1100 C C . LEU A 1 145 ? 0.770 10.438 7.668 1.00 92.00 145 LEU A C 1
ATOM 1102 O O . LEU A 1 145 ? 1.444 11.459 7.563 1.00 92.00 145 LEU A O 1
ATOM 1106 N N . THR A 1 146 ? -0.177 10.301 8.601 1.00 88.88 146 THR A N 1
ATOM 1107 C CA . THR A 1 146 ? -0.459 11.330 9.610 1.00 88.88 146 THR A CA 1
ATOM 1108 C C . THR A 1 146 ? 0.629 11.360 10.681 1.00 88.88 146 THR A C 1
ATOM 1110 O O . THR A 1 146 ? 1.097 12.434 11.054 1.00 88.88 146 THR A O 1
ATOM 1113 N N . VAL A 1 147 ? 1.034 10.185 11.171 1.00 91.38 147 VAL A N 1
ATOM 1114 C CA . VAL A 1 147 ? 2.031 10.041 12.244 1.00 91.38 147 VAL A CA 1
ATOM 1115 C C . VAL A 1 147 ? 3.449 10.147 11.685 1.00 91.38 147 VAL A C 1
ATOM 1117 O O . VAL A 1 147 ? 4.273 10.898 12.198 1.00 91.38 147 VAL A O 1
ATOM 1120 N N . ASP A 1 148 ? 3.724 9.440 10.593 1.00 95.25 148 ASP A N 1
ATOM 1121 C CA . ASP A 1 148 ? 5.058 9.294 10.007 1.00 95.25 148 ASP A CA 1
ATOM 1122 C C . ASP A 1 148 ? 5.303 10.266 8.839 1.00 95.25 148 ASP A C 1
ATOM 1124 O O . ASP A 1 148 ? 6.162 10.044 7.982 1.00 95.25 148 ASP A O 1
ATOM 1128 N N . ARG A 1 149 ? 4.570 11.385 8.806 1.00 93.62 149 ARG A N 1
ATOM 1129 C CA . ARG A 1 149 ? 4.655 12.393 7.741 1.00 93.62 149 ARG A CA 1
ATOM 1130 C C . ARG A 1 149 ? 6.084 12.846 7.411 1.00 93.62 149 ARG A C 1
ATOM 1132 O O . ARG A 1 149 ? 6.379 12.953 6.221 1.00 93.62 149 ARG A O 1
ATOM 1139 N N . PRO A 1 150 ? 6.976 13.132 8.386 1.00 95.31 150 PRO A N 1
ATOM 1140 C CA . PRO A 1 150 ? 8.334 13.570 8.066 1.00 95.31 150 PRO A CA 1
ATOM 1141 C C . PRO A 1 150 ? 9.124 12.506 7.300 1.00 95.31 150 PRO A C 1
ATOM 1143 O O . PRO A 1 150 ? 9.840 12.840 6.361 1.00 95.31 150 PRO A O 1
ATOM 1146 N N . LEU A 1 151 ? 8.957 11.229 7.662 1.00 96.44 151 LEU A N 1
ATOM 1147 C CA . LEU A 1 151 ? 9.575 10.113 6.950 1.00 96.44 151 LEU A CA 1
ATOM 1148 C C . LEU A 1 151 ? 8.988 9.984 5.539 1.00 96.44 151 LEU A C 1
ATOM 1150 O O . LEU A 1 151 ? 9.742 9.878 4.579 1.00 96.44 151 LEU A O 1
ATOM 1154 N N . ALA A 1 152 ? 7.662 10.073 5.401 1.00 97.19 152 ALA A N 1
ATOM 1155 C CA . ALA A 1 152 ? 7.008 10.030 4.096 1.00 97.19 152 ALA A CA 1
ATOM 1156 C C . ALA A 1 152 ? 7.467 11.174 3.176 1.00 97.19 152 ALA A C 1
ATOM 1158 O O . ALA A 1 152 ? 7.765 10.942 2.010 1.00 97.19 152 ALA A O 1
ATOM 1159 N N . ALA A 1 153 ? 7.582 12.400 3.696 1.00 96.44 153 ALA A N 1
ATOM 1160 C CA . ALA A 1 153 ? 8.073 13.548 2.935 1.00 96.44 153 ALA A CA 1
ATOM 1161 C C . ALA A 1 153 ? 9.516 13.341 2.450 1.00 96.44 153 ALA A C 1
ATOM 1163 O O . ALA A 1 153 ? 9.800 13.616 1.288 1.00 96.44 153 ALA A O 1
ATOM 1164 N N . GLN A 1 154 ? 10.392 12.787 3.299 1.00 97.12 154 GLN A N 1
ATOM 1165 C CA . GLN A 1 154 ? 11.761 12.442 2.901 1.00 97.12 154 GLN A CA 1
ATOM 1166 C C . GLN A 1 154 ? 11.781 11.464 1.725 1.00 97.12 154 GLN A C 1
ATOM 1168 O O . GLN A 1 154 ? 12.519 11.699 0.775 1.00 97.12 154 GLN A O 1
ATOM 1173 N N . VAL A 1 155 ? 10.957 10.411 1.768 1.00 98.12 155 VAL A N 1
ATOM 1174 C CA . VAL A 1 155 ? 10.872 9.418 0.685 1.00 98.12 155 VAL A CA 1
ATOM 1175 C C . VAL A 1 155 ? 10.292 10.020 -0.595 1.00 98.12 155 VAL A C 1
ATOM 1177 O O . VAL A 1 155 ? 10.796 9.759 -1.684 1.00 98.12 155 VAL A O 1
ATOM 1180 N N . ILE A 1 156 ? 9.267 10.872 -0.498 1.00 97.62 156 ILE A N 1
ATOM 1181 C CA . ILE A 1 156 ? 8.736 11.599 -1.662 1.00 97.62 156 ILE A CA 1
ATOM 1182 C C . ILE A 1 156 ? 9.815 12.485 -2.296 1.00 97.62 156 ILE A C 1
ATOM 1184 O O . ILE A 1 156 ? 9.925 12.545 -3.521 1.00 97.62 156 ILE A O 1
ATOM 1188 N N . ASP A 1 157 ? 10.613 13.179 -1.488 1.00 97.56 157 ASP A N 1
ATOM 1189 C CA . ASP A 1 157 ? 11.644 14.081 -1.993 1.00 97.56 157 ASP A CA 1
ATOM 1190 C C . ASP A 1 157 ? 12.804 13.334 -2.656 1.00 97.56 157 ASP A C 1
ATOM 1192 O O . ASP A 1 157 ? 13.217 13.714 -3.755 1.00 97.56 157 ASP A O 1
ATOM 1196 N N . SER A 1 158 ?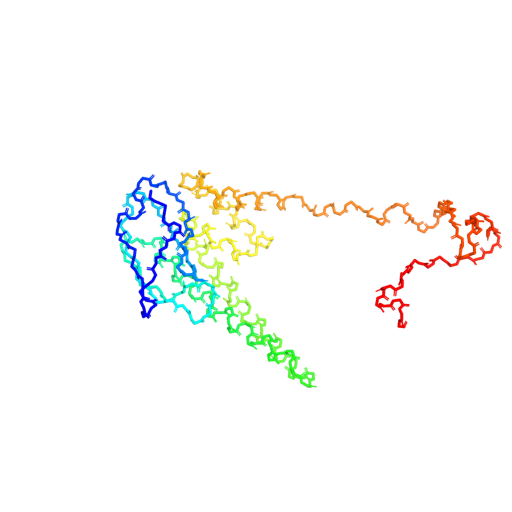 13.302 12.271 -2.023 1.00 97.75 158 SER A N 1
ATOM 1197 C CA . SER A 1 158 ? 14.423 11.462 -2.518 1.00 97.75 158 SER A CA 1
ATOM 1198 C C . SER A 1 158 ? 14.079 10.681 -3.786 1.00 97.75 158 SER A C 1
ATOM 1200 O O . SER A 1 158 ? 14.922 10.542 -4.667 1.00 97.75 158 SER A O 1
ATOM 1202 N N . THR A 1 159 ? 12.839 10.204 -3.913 1.00 97.25 159 THR A N 1
ATOM 1203 C CA . THR A 1 159 ? 12.391 9.426 -5.080 1.00 97.25 159 THR A CA 1
ATOM 1204 C C . THR A 1 159 ? 11.899 10.305 -6.228 1.00 97.25 159 THR A C 1
ATOM 1206 O O . THR A 1 159 ? 11.594 9.789 -7.298 1.00 97.25 159 THR A O 1
ATOM 1209 N N . ARG A 1 160 ? 11.857 11.637 -6.067 1.00 96.69 160 ARG A N 1
ATOM 1210 C CA . ARG A 1 160 ? 11.368 12.575 -7.095 1.00 96.69 160 ARG A CA 1
ATOM 1211 C C . ARG A 1 160 ? 12.108 12.444 -8.425 1.00 96.69 160 ARG A C 1
ATOM 1213 O O . ARG A 1 160 ? 11.469 12.493 -9.469 1.00 96.69 160 ARG A O 1
ATOM 1220 N N . THR A 1 161 ? 13.431 12.316 -8.408 1.00 95.38 161 THR A N 1
ATOM 1221 C CA . THR A 1 161 ? 14.213 12.240 -9.653 1.00 95.38 161 THR A CA 1
ATOM 1222 C C . THR A 1 161 ? 13.950 10.933 -10.394 1.00 95.38 161 THR A C 1
ATOM 1224 O O . THR A 1 161 ? 13.800 10.943 -11.609 1.00 95.38 161 THR A O 1
ATOM 1227 N N . LEU A 1 162 ? 13.852 9.828 -9.651 1.00 94.06 162 LEU A N 1
ATOM 1228 C CA . LEU A 1 162 ? 13.663 8.492 -10.207 1.00 94.06 162 LEU A CA 1
ATOM 1229 C C . LEU A 1 162 ? 12.213 8.265 -10.660 1.00 94.06 162 LEU A C 1
ATOM 1231 O O . LEU A 1 162 ? 11.964 7.867 -11.790 1.00 94.06 162 LEU A O 1
ATOM 1235 N N . MET A 1 163 ? 11.255 8.585 -9.789 1.00 95.12 163 MET A N 1
ATOM 1236 C CA . MET A 1 163 ? 9.842 8.227 -9.930 1.00 95.12 163 MET A CA 1
ATOM 1237 C C . MET A 1 163 ? 8.919 9.435 -10.113 1.00 95.12 163 MET A C 1
ATOM 1239 O O . MET A 1 163 ? 7.712 9.256 -10.189 1.00 95.12 163 MET A O 1
ATOM 1243 N N . GLY A 1 164 ? 9.403 10.677 -10.183 1.00 93.56 164 GLY A N 1
ATOM 1244 C CA . GLY A 1 164 ? 8.530 11.867 -10.171 1.00 93.56 164 GLY A CA 1
ATOM 1245 C C . GLY A 1 164 ? 7.547 11.972 -11.343 1.00 93.56 164 GLY A C 1
ATOM 1246 O O . GLY A 1 164 ? 6.527 12.655 -11.238 1.00 93.56 164 GLY A O 1
ATOM 1247 N N . HIS A 1 165 ? 7.833 11.284 -12.448 1.00 91.94 165 HIS A N 1
ATOM 1248 C CA . HIS A 1 165 ? 6.942 11.171 -13.602 1.00 91.94 165 HIS A CA 1
ATOM 1249 C C . HIS A 1 165 ? 5.845 10.107 -13.407 1.00 91.94 165 HIS A C 1
ATOM 1251 O O . HIS A 1 165 ? 4.767 10.224 -13.999 1.00 91.94 165 HIS A O 1
ATOM 1257 N N . SER A 1 166 ? 6.084 9.116 -12.544 1.00 92.62 166 SER A N 1
ATOM 1258 C CA . SER A 1 166 ? 5.160 8.013 -12.271 1.00 92.62 166 SER A CA 1
ATOM 1259 C C . SER A 1 166 ? 3.829 8.495 -11.693 1.00 92.62 166 SER A C 1
ATOM 1261 O O . SER A 1 166 ? 3.732 9.564 -11.067 1.00 92.62 166 SER A O 1
ATOM 1263 N N . MET A 1 167 ? 2.766 7.716 -11.892 1.00 90.06 167 MET A N 1
ATOM 1264 C CA . MET A 1 167 ? 1.490 8.001 -11.222 1.00 90.06 167 MET A CA 1
ATOM 1265 C C . MET A 1 167 ? 1.564 7.732 -9.717 1.00 90.06 167 MET A C 1
ATOM 1267 O O . MET A 1 167 ? 1.007 8.510 -8.935 1.00 90.06 167 MET A O 1
ATOM 1271 N N . ALA A 1 168 ? 2.288 6.686 -9.306 1.00 91.88 168 ALA A N 1
ATOM 1272 C CA . ALA A 1 168 ? 2.470 6.323 -7.902 1.00 91.88 168 ALA A CA 1
ATOM 1273 C C . ALA A 1 168 ? 3.060 7.487 -7.088 1.00 91.88 168 ALA A C 1
ATOM 1275 O O . ALA A 1 168 ? 2.473 7.921 -6.091 1.00 91.88 168 ALA A O 1
ATOM 1276 N N . HIS A 1 169 ? 4.163 8.076 -7.567 1.00 95.75 169 HIS A N 1
ATOM 1277 C CA . HIS A 1 169 ? 4.807 9.209 -6.898 1.00 95.75 169 HIS A CA 1
ATOM 1278 C C . HIS A 1 169 ? 3.886 10.419 -6.805 1.00 95.75 169 HIS A C 1
ATOM 1280 O O . HIS A 1 169 ? 3.720 10.992 -5.727 1.00 95.75 169 HIS A O 1
ATOM 1286 N N . ARG A 1 170 ? 3.227 10.786 -7.910 1.00 94.19 170 ARG A N 1
ATOM 1287 C CA . ARG A 1 170 ? 2.316 11.938 -7.946 1.00 94.19 170 ARG A CA 1
ATOM 1288 C C . ARG A 1 170 ? 1.159 11.773 -6.961 1.00 94.19 170 ARG A C 1
ATOM 1290 O O . ARG A 1 170 ? 0.867 12.710 -6.214 1.00 94.19 170 ARG A O 1
ATOM 1297 N N . ASN A 1 171 ? 0.533 10.599 -6.913 1.00 93.12 171 ASN A N 1
ATOM 1298 C CA . ASN A 1 171 ? -0.588 10.318 -6.014 1.00 93.12 171 ASN A CA 1
ATOM 1299 C C . ASN A 1 171 ? -0.165 10.346 -4.537 1.00 93.12 171 ASN A C 1
ATOM 1301 O O . ASN A 1 171 ? -0.815 11.002 -3.714 1.00 93.12 171 ASN A O 1
ATOM 1305 N N . LEU A 1 172 ? 0.953 9.702 -4.198 1.00 94.81 172 LEU A N 1
ATOM 1306 C CA . LEU A 1 172 ? 1.482 9.688 -2.833 1.00 94.81 172 LEU A CA 1
ATOM 1307 C C . LEU A 1 172 ? 1.969 11.072 -2.392 1.00 94.81 172 LEU A C 1
ATOM 1309 O O . LEU A 1 172 ? 1.617 11.532 -1.303 1.00 94.81 172 LEU A O 1
ATOM 1313 N N . SER A 1 173 ? 2.685 11.792 -3.257 1.00 94.94 173 SER A N 1
ATOM 1314 C CA . SER A 1 173 ? 3.123 13.168 -3.008 1.00 94.94 173 SER A CA 1
ATOM 1315 C C . SER A 1 173 ? 1.931 14.078 -2.725 1.00 94.94 173 SER A C 1
ATOM 1317 O O . SER A 1 173 ? 1.936 14.838 -1.753 1.00 94.94 173 SER A O 1
ATOM 1319 N N . GLN A 1 174 ? 0.843 13.948 -3.492 1.00 92.88 174 GLN A N 1
ATOM 1320 C CA . GLN A 1 174 ? -0.393 14.674 -3.214 1.00 92.88 174 GLN A CA 1
ATOM 1321 C C . GLN A 1 174 ? -0.987 14.324 -1.849 1.00 92.88 174 GLN A C 1
ATOM 1323 O O . GLN A 1 174 ? -1.431 15.231 -1.154 1.00 92.88 174 GLN A O 1
ATOM 1328 N N . ARG A 1 175 ? -0.999 13.058 -1.422 1.00 91.88 175 ARG A N 1
ATOM 1329 C CA . ARG A 1 175 ? -1.526 12.670 -0.100 1.00 91.88 175 ARG A CA 1
ATOM 1330 C C . ARG A 1 175 ? -0.678 13.235 1.041 1.00 91.88 175 ARG A C 1
ATOM 1332 O O . ARG A 1 175 ? -1.225 13.853 1.955 1.00 91.88 175 ARG A O 1
ATOM 1339 N N . VAL A 1 176 ? 0.646 13.116 0.946 1.00 91.50 176 VAL A N 1
ATOM 1340 C CA . VAL A 1 176 ? 1.600 13.629 1.948 1.00 91.50 176 VAL A CA 1
ATOM 1341 C C . VAL A 1 176 ? 1.562 15.165 2.035 1.00 91.50 176 VAL A C 1
ATOM 1343 O O . VAL A 1 176 ? 1.644 15.755 3.121 1.00 91.50 176 VAL A O 1
ATOM 1346 N N . THR A 1 177 ? 1.387 15.851 0.901 1.00 85.31 177 THR A N 1
ATOM 1347 C CA . THR A 1 177 ? 1.316 17.322 0.841 1.00 85.31 177 THR A CA 1
ATOM 1348 C C . THR A 1 177 ? -0.075 17.872 1.170 1.00 85.31 177 THR A C 1
ATOM 1350 O O . THR A 1 177 ? -0.162 18.880 1.868 1.00 85.31 177 THR A O 1
ATOM 1353 N N . LYS A 1 178 ? -1.176 17.224 0.760 1.00 74.12 178 LYS A N 1
ATOM 1354 C CA . LYS A 1 178 ? -2.560 17.676 1.033 1.00 74.12 178 LYS A CA 1
ATOM 1355 C C . LYS A 1 178 ? -3.002 17.449 2.479 1.00 74.12 178 LYS A C 1
ATOM 1357 O O . LYS A 1 178 ? -3.820 18.226 2.966 1.00 74.12 178 LYS A O 1
ATOM 1362 N N . GLN A 1 179 ? -2.378 16.536 3.230 1.00 60.31 179 GLN A N 1
ATOM 1363 C CA . GLN A 1 179 ? -2.532 16.437 4.697 1.00 60.31 179 GLN A CA 1
ATOM 1364 C C . GLN A 1 179 ? -2.021 17.682 5.471 1.00 60.31 179 GLN A C 1
ATOM 1366 O O . GLN A 1 179 ? -1.873 17.676 6.690 1.00 60.31 179 GLN A O 1
ATOM 1371 N N . ARG A 1 180 ? -1.699 18.787 4.785 1.00 50.50 180 ARG A N 1
ATOM 1372 C CA . ARG A 1 180 ? -1.300 20.072 5.379 1.00 50.50 180 ARG A CA 1
ATOM 1373 C C . ARG A 1 180 ? -2.465 20.995 5.731 1.00 50.50 180 ARG A C 1
ATOM 1375 O O . ARG A 1 180 ? -2.226 21.988 6.408 1.00 50.50 180 ARG A O 1
ATOM 1382 N N . LYS A 1 181 ? -3.702 20.690 5.331 1.00 42.75 181 LYS A N 1
ATOM 1383 C CA . LYS A 1 181 ? -4.855 21.342 5.955 1.00 42.75 181 LYS A CA 1
ATOM 1384 C C . LYS A 1 181 ? -5.299 20.466 7.125 1.00 42.75 181 LYS A C 1
ATOM 1386 O O . LYS A 1 181 ? -5.766 19.359 6.853 1.00 42.75 181 LYS A O 1
ATOM 1391 N N . PRO A 1 182 ? -5.175 20.907 8.399 1.00 44.06 182 PRO A N 1
ATOM 1392 C CA . PRO A 1 182 ? -6.022 20.330 9.430 1.00 44.06 182 PRO A CA 1
ATOM 1393 C C . PRO A 1 182 ? -7.428 20.379 8.862 1.00 44.06 182 PRO A C 1
ATOM 1395 O O . PRO A 1 182 ? -7.801 21.374 8.238 1.00 44.06 182 PRO A O 1
ATOM 1398 N N . GLN A 1 183 ? -8.125 19.261 8.982 1.00 44.81 183 GLN A N 1
ATOM 1399 C CA . GLN A 1 183 ? -9.515 19.082 8.636 1.00 44.81 183 GLN A CA 1
ATOM 1400 C C . GLN A 1 183 ? -10.298 20.289 9.146 1.00 44.81 183 GLN A C 1
ATOM 1402 O O . GLN A 1 183 ? -10.766 20.339 10.277 1.00 44.81 183 GLN A O 1
ATOM 1407 N N . GLN A 1 184 ? -10.406 21.297 8.291 1.00 46.62 184 GLN A N 1
ATOM 1408 C CA . GLN A 1 184 ? -11.328 22.391 8.414 1.00 46.62 184 GLN A CA 1
ATOM 1409 C C . GLN A 1 184 ? -12.638 21.746 7.981 1.00 46.62 184 GLN A C 1
ATOM 1411 O O . GLN A 1 184 ? -13.158 21.986 6.896 1.00 46.62 184 GLN A O 1
ATOM 1416 N N . SER A 1 185 ? -13.145 20.854 8.838 1.00 45.53 185 SER A N 1
ATOM 1417 C CA . SER A 1 185 ? -14.565 20.792 9.085 1.00 45.53 185 SER A CA 1
ATOM 1418 C C . SER A 1 185 ? -14.933 22.228 9.428 1.00 45.53 185 SER A C 1
ATOM 1420 O O . SER A 1 185 ? -14.797 22.698 10.556 1.00 45.53 185 SER A O 1
ATOM 1422 N N . SER A 1 186 ? -15.285 22.990 8.392 1.00 48.81 186 SER A N 1
ATOM 1423 C CA . SER A 1 186 ? -16.049 24.210 8.540 1.00 48.81 186 SER A CA 1
ATOM 1424 C C . SER A 1 186 ? -17.102 23.892 9.584 1.00 48.81 186 SER A C 1
ATOM 1426 O O . SER A 1 186 ? -17.888 22.957 9.409 1.00 48.81 186 SER A O 1
ATOM 1428 N N . ARG A 1 187 ? -16.992 24.574 10.716 1.00 52.69 187 ARG A N 1
ATOM 1429 C CA . ARG A 1 187 ? -17.782 24.383 11.916 1.00 52.69 187 ARG A CA 1
ATOM 1430 C C . ARG A 1 187 ? -19.263 24.345 11.533 1.00 52.69 187 ARG A C 1
ATOM 1432 O O . ARG A 1 187 ? -19.898 25.386 11.425 1.00 52.69 187 ARG A O 1
ATOM 1439 N N . ARG A 1 188 ? -19.831 23.155 11.321 1.00 52.69 188 ARG A N 1
ATOM 1440 C CA . ARG A 1 188 ? -21.280 23.019 11.103 1.00 52.69 188 ARG A CA 1
ATOM 1441 C C . ARG A 1 188 ? -22.047 23.388 12.382 1.00 52.69 188 ARG A C 1
ATOM 1443 O O . ARG A 1 188 ? -23.195 23.799 12.304 1.00 52.69 188 ARG A O 1
ATOM 1450 N N . ASN A 1 189 ? -21.358 23.353 13.526 1.00 56.19 189 ASN A N 1
ATOM 1451 C CA . ASN A 1 189 ? -21.871 23.732 14.842 1.00 56.19 189 ASN A CA 1
ATOM 1452 C C . ASN A 1 189 ? -21.736 25.230 15.178 1.00 56.19 189 ASN A C 1
ATOM 1454 O O . ASN A 1 189 ? -22.131 25.623 16.268 1.00 56.19 189 ASN A O 1
ATOM 1458 N N . ASP A 1 190 ? -21.201 26.078 14.289 1.00 59.38 190 ASP A N 1
ATOM 1459 C CA . ASP A 1 190 ? -21.097 27.521 14.577 1.00 59.38 190 ASP A CA 1
ATOM 1460 C C . ASP A 1 190 ? -22.290 28.347 14.087 1.00 59.38 190 ASP A C 1
ATOM 1462 O O . ASP A 1 190 ? -22.367 29.531 14.411 1.00 59.38 190 ASP A O 1
ATOM 1466 N N . LEU A 1 191 ? -23.207 27.741 13.328 1.00 67.19 191 LEU A N 1
ATOM 1467 C CA . LEU A 1 191 ? -24.366 28.432 12.758 1.00 67.19 191 LEU A CA 1
ATOM 1468 C C . LEU A 1 191 ? -25.440 28.751 13.808 1.00 67.19 191 LEU A C 1
ATOM 1470 O O . LEU A 1 191 ? -26.152 29.734 13.647 1.00 67.19 191 LEU A O 1
ATOM 1474 N N . ILE A 1 192 ? -25.545 27.949 14.875 1.00 74.19 192 ILE A N 1
ATOM 1475 C CA . ILE A 1 192 ? -26.512 28.115 15.970 1.00 74.19 192 ILE A CA 1
ATOM 1476 C C . ILE A 1 192 ? -25.792 27.834 17.287 1.00 74.19 192 ILE A C 1
ATOM 1478 O O . ILE A 1 192 ? -25.220 26.759 17.462 1.00 74.19 192 ILE A O 1
ATOM 1482 N N . LYS A 1 193 ? -25.805 28.798 18.212 1.00 82.19 193 LYS A N 1
ATOM 1483 C CA . LYS A 1 193 ? -25.122 28.707 19.512 1.00 82.19 193 LYS A CA 1
ATOM 1484 C C . LYS A 1 193 ? -26.107 28.973 20.656 1.00 82.19 193 LYS A C 1
ATOM 1486 O O . LYS A 1 193 ? -27.059 29.729 20.452 1.00 82.19 193 LYS A O 1
ATOM 1491 N N . PRO A 1 194 ? -25.892 28.407 21.859 1.00 84.44 194 PRO A N 1
ATOM 1492 C CA . PRO A 1 194 ? -26.706 28.733 23.026 1.00 84.44 194 PRO A CA 1
ATOM 1493 C C . PRO A 1 194 ? -26.790 30.248 23.251 1.00 84.44 194 PRO A C 1
ATOM 1495 O O . PRO A 1 194 ? -25.780 30.946 23.174 1.00 84.44 194 PRO A O 1
ATOM 1498 N N . GLY A 1 195 ? -27.999 30.750 23.499 1.00 85.69 195 GLY A N 1
ATOM 1499 C CA . GLY A 1 195 ? -28.271 32.180 23.672 1.00 85.69 195 GLY A CA 1
ATOM 1500 C C . GLY A 1 195 ? -28.544 32.955 22.377 1.00 85.69 195 GLY A C 1
ATOM 1501 O O . GLY A 1 195 ? -28.983 34.099 22.453 1.00 85.69 195 GLY A O 1
ATOM 1502 N N . MET A 1 196 ? -28.345 32.359 21.195 1.00 86.62 196 MET A N 1
ATOM 1503 C CA . MET A 1 196 ? -28.801 32.960 19.938 1.00 86.62 196 MET A CA 1
ATOM 1504 C C . MET A 1 196 ? -30.309 32.786 19.761 1.00 86.62 196 MET A C 1
ATOM 1506 O O . MET A 1 196 ? -30.885 31.769 20.150 1.00 86.62 196 MET A O 1
ATOM 1510 N N . ALA A 1 197 ? -30.944 33.769 19.119 1.00 84.25 197 ALA A N 1
ATOM 1511 C CA . ALA A 1 197 ? -32.311 33.609 18.650 1.00 84.25 197 ALA A CA 1
ATOM 1512 C C . ALA A 1 197 ? -32.364 32.485 17.603 1.00 84.25 197 ALA A C 1
ATOM 1514 O O . ALA A 1 197 ? -31.571 32.467 16.660 1.00 84.25 197 ALA A O 1
ATOM 1515 N N . MET A 1 198 ? -33.301 31.553 17.776 1.00 82.06 198 MET A N 1
ATOM 1516 C CA . MET A 1 198 ? -33.540 30.484 16.810 1.00 82.06 198 MET A CA 1
ATOM 1517 C C . MET A 1 198 ? -34.060 31.090 15.492 1.00 82.06 198 MET A C 1
ATOM 1519 O O . MET A 1 198 ? -34.989 31.904 15.547 1.00 82.06 198 MET A O 1
ATOM 1523 N N . PRO A 1 199 ? -33.502 30.725 14.321 1.00 85.62 199 PRO A N 1
ATOM 1524 C CA . PRO A 1 199 ? -34.082 31.077 13.031 1.00 85.62 199 PRO A CA 1
ATOM 1525 C C . PRO A 1 199 ? -35.521 30.583 12.937 1.00 85.62 199 PRO A C 1
ATOM 1527 O O . PRO A 1 199 ? -35.836 29.496 13.425 1.00 85.62 199 PRO A O 1
ATOM 1530 N N . ASP A 1 200 ? -36.388 31.372 12.307 1.00 90.31 200 ASP A N 1
ATOM 1531 C CA . ASP A 1 200 ? -37.762 30.930 12.111 1.00 90.31 200 ASP A CA 1
ATOM 1532 C C . ASP A 1 200 ? -37.803 29.805 11.075 1.00 90.31 200 ASP A C 1
ATOM 1534 O O . ASP A 1 200 ? -37.142 29.867 10.035 1.00 90.31 200 ASP A O 1
ATOM 1538 N N . ILE A 1 201 ? -38.556 28.759 11.392 1.00 89.44 201 ILE A N 1
ATOM 1539 C CA . ILE A 1 201 ? -38.748 27.596 10.532 1.00 89.44 201 ILE A CA 1
ATOM 1540 C C . ILE A 1 201 ? -40.246 27.482 10.303 1.00 89.44 201 ILE A C 1
ATOM 1542 O O . ILE A 1 201 ? -40.998 27.281 11.256 1.00 89.44 201 ILE A O 1
ATOM 1546 N N . GLU A 1 202 ? -40.659 27.595 9.044 1.00 93.44 202 GLU A N 1
ATOM 1547 C CA . GLU A 1 202 ? -42.035 27.369 8.613 1.00 93.44 202 GLU A CA 1
ATOM 1548 C C . GLU A 1 202 ? -42.105 26.051 7.843 1.00 93.44 202 GLU A C 1
ATOM 1550 O O . GLU A 1 202 ? -41.468 25.891 6.799 1.00 93.44 202 GLU A O 1
ATOM 1555 N N . LEU A 1 203 ? -42.870 25.096 8.365 1.00 91.81 203 LEU A N 1
ATOM 1556 C CA . LEU A 1 203 ? -43.087 23.796 7.736 1.00 91.81 203 LEU A CA 1
ATOM 1557 C C . LEU A 1 203 ? -44.568 23.436 7.767 1.00 91.81 203 LEU A C 1
ATOM 1559 O O . LEU A 1 203 ? -45.328 23.896 8.619 1.00 91.81 203 LEU A O 1
ATOM 1563 N N . ASN A 1 204 ? -44.974 22.580 6.836 1.00 95.00 204 ASN A N 1
ATOM 1564 C CA . ASN A 1 204 ? -46.293 21.970 6.889 1.00 95.00 204 ASN A CA 1
ATOM 1565 C C . ASN A 1 204 ? -46.297 20.868 7.950 1.00 95.00 204 ASN A C 1
ATOM 1567 O O . ASN A 1 204 ? -45.395 20.030 7.988 1.00 95.00 204 ASN A O 1
ATOM 1571 N N . ASP A 1 205 ? -47.326 20.855 8.790 1.00 89.50 205 ASP A N 1
ATOM 1572 C CA . ASP A 1 205 ? -47.611 19.727 9.666 1.00 89.50 205 ASP A CA 1
ATOM 1573 C C . ASP A 1 205 ? -48.180 18.534 8.863 1.00 89.50 205 ASP A C 1
ATOM 1575 O O . ASP A 1 205 ? -48.466 18.666 7.666 1.00 89.50 205 ASP A O 1
ATOM 1579 N N . PRO A 1 206 ? -48.366 17.351 9.479 1.00 90.06 206 PRO A N 1
ATOM 1580 C CA . PRO A 1 206 ? -48.890 16.176 8.778 1.00 90.06 206 PRO A CA 1
ATOM 1581 C C . PRO A 1 206 ? -50.291 16.351 8.174 1.00 90.06 206 PRO A C 1
ATOM 1583 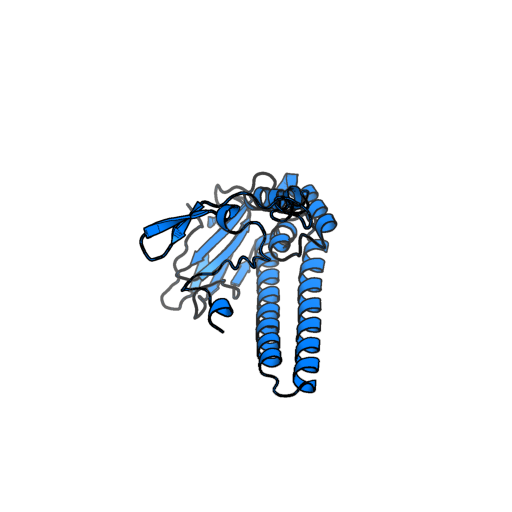O O . PRO A 1 206 ? -50.691 15.549 7.337 1.00 90.06 206 PRO A O 1
ATOM 1586 N N . SER A 1 207 ? -51.037 17.383 8.581 1.00 93.69 207 SER A N 1
ATOM 1587 C CA . SER A 1 207 ? -52.346 17.720 8.005 1.00 93.69 207 SER A CA 1
ATOM 1588 C C . SER A 1 207 ? -52.227 18.712 6.839 1.00 93.69 207 SER A C 1
ATOM 1590 O O . SER A 1 207 ? -53.237 19.161 6.304 1.00 93.69 207 SER A O 1
ATOM 1592 N N . GLY A 1 208 ? -51.001 19.082 6.453 1.00 92.56 208 GLY A N 1
ATOM 1593 C CA . GLY A 1 208 ? -50.706 20.045 5.395 1.00 92.56 208 GLY A CA 1
ATOM 1594 C C . GLY A 1 208 ? -50.821 21.505 5.832 1.00 92.56 208 GLY A C 1
ATOM 1595 O O . GLY A 1 208 ? -50.681 22.399 4.997 1.00 92.56 208 GLY A O 1
ATOM 1596 N N . LYS A 1 209 ? -51.067 21.782 7.119 1.00 94.19 209 LYS A N 1
ATOM 1597 C CA . LYS A 1 209 ? -51.187 23.155 7.614 1.00 94.19 209 LYS A CA 1
ATOM 1598 C C . LYS A 1 209 ? -49.803 23.723 7.902 1.00 94.19 209 LYS A C 1
ATOM 1600 O O . LYS A 1 209 ? -49.014 23.116 8.619 1.00 94.19 209 LYS A O 1
ATOM 1605 N N . LYS A 1 210 ? -49.531 24.923 7.394 1.00 95.75 210 LYS A N 1
ATOM 1606 C CA . LYS A 1 210 ? -48.309 25.678 7.696 1.00 95.75 210 LYS A CA 1
ATOM 1607 C C . LYS A 1 210 ? -48.234 26.043 9.177 1.00 95.75 210 LYS A C 1
ATOM 1609 O O . LYS A 1 210 ? -49.212 26.542 9.739 1.00 95.75 210 LYS A O 1
ATOM 1614 N N . ARG A 1 211 ? -47.080 25.795 9.794 1.00 91.94 211 ARG A N 1
ATOM 1615 C CA . ARG A 1 211 ? -46.758 26.125 11.187 1.00 91.94 211 ARG A CA 1
ATOM 1616 C C . ARG A 1 211 ? -45.376 26.758 11.241 1.00 91.94 211 ARG A C 1
ATOM 1618 O O . ARG A 1 211 ? -44.439 26.193 10.676 1.00 91.94 211 ARG A O 1
ATOM 1625 N N . ALA A 1 212 ? -45.257 27.886 11.934 1.00 93.69 212 ALA A N 1
ATOM 1626 C CA . ALA A 1 212 ? -43.979 28.541 12.180 1.00 93.69 212 ALA A CA 1
ATOM 1627 C C . ALA A 1 212 ? -43.527 28.329 13.632 1.00 93.69 212 ALA A C 1
ATOM 1629 O O . ALA A 1 212 ? -44.348 28.223 14.546 1.00 93.69 212 ALA A O 1
ATOM 1630 N N . LEU A 1 213 ? -42.214 28.289 13.878 1.00 91.06 213 LEU A N 1
ATOM 1631 C CA . LEU A 1 213 ? -41.688 28.259 15.250 1.00 91.06 213 LEU A CA 1
ATOM 1632 C C . LEU A 1 213 ? -42.016 29.549 16.008 1.00 91.06 213 LEU A C 1
ATOM 1634 O O . LEU A 1 213 ? -42.221 29.519 17.224 1.00 91.06 213 LEU A O 1
ATOM 1638 N N . SER A 1 214 ? -42.103 30.676 15.300 1.00 92.50 214 SER A N 1
ATOM 1639 C CA . SER A 1 214 ? -42.520 31.959 15.866 1.00 92.50 214 SER A CA 1
ATOM 1640 C C . SER A 1 214 ? -43.922 31.936 16.490 1.00 92.50 214 SER A C 1
ATOM 1642 O O . SER A 1 214 ? -44.138 32.650 17.473 1.00 92.50 214 SER A O 1
ATOM 1644 N N . ASP A 1 215 ? -44.819 31.055 16.036 1.00 92.12 215 ASP A N 1
ATOM 1645 C CA . ASP A 1 215 ? -46.155 30.862 16.621 1.00 92.12 215 ASP A CA 1
ATOM 1646 C C . ASP A 1 215 ? -46.105 30.315 18.062 1.00 92.12 215 ASP A C 1
ATOM 1648 O O . ASP A 1 215 ? -47.078 30.412 18.810 1.00 92.12 215 ASP A O 1
ATOM 1652 N N . LEU A 1 216 ? -44.979 29.714 18.470 1.00 90.75 216 LEU A N 1
ATOM 1653 C CA . LEU A 1 216 ? -44.801 29.073 19.779 1.00 90.75 216 LEU A CA 1
ATOM 1654 C C . LEU A 1 216 ? -44.085 29.966 20.805 1.00 90.75 216 LEU A C 1
ATOM 1656 O O . LEU A 1 216 ? -43.757 29.507 21.904 1.00 90.75 216 LEU A O 1
ATOM 1660 N N . ARG A 1 217 ? -43.834 31.240 20.472 1.00 89.94 217 ARG A N 1
ATOM 1661 C CA . ARG A 1 217 ? -43.179 32.196 21.378 1.00 89.94 217 ARG A CA 1
ATOM 1662 C C . ARG A 1 217 ? -43.934 32.330 22.705 1.00 89.94 217 ARG A C 1
ATOM 1664 O O . ARG A 1 217 ? -45.158 32.267 22.766 1.00 89.94 217 ARG A O 1
ATOM 1671 N N . GLY A 1 218 ? -43.174 32.534 23.781 1.00 91.50 218 GLY A N 1
ATOM 1672 C CA . GLY A 1 218 ? -43.700 32.618 25.150 1.00 91.50 218 GLY A CA 1
ATOM 1673 C C . GLY A 1 218 ? -43.824 31.268 25.864 1.00 91.50 218 GLY A C 1
ATOM 1674 O O . GLY A 1 218 ? -44.188 31.236 27.036 1.00 91.50 218 GLY A O 1
ATOM 1675 N N . LYS A 1 219 ? -43.486 30.160 25.194 1.00 90.44 219 LYS A N 1
ATOM 1676 C CA . LYS A 1 219 ? -43.389 28.821 25.787 1.00 90.44 219 LYS A CA 1
ATOM 1677 C C . LYS A 1 219 ? -41.953 28.312 25.711 1.00 90.44 219 LYS A C 1
ATOM 1679 O O . LYS A 1 219 ? -41.191 28.708 24.832 1.00 90.44 219 LYS A O 1
ATOM 1684 N N . VAL A 1 220 ? -41.593 27.406 26.618 1.00 91.06 220 VAL A N 1
ATOM 1685 C CA . VAL A 1 220 ? -40.375 26.601 26.464 1.00 91.06 220 VAL A CA 1
ATOM 1686 C C . VAL A 1 220 ? -40.651 25.556 25.387 1.00 91.06 220 VAL A C 1
ATOM 1688 O O . VAL A 1 220 ? -41.617 24.802 25.493 1.00 91.06 220 VAL A O 1
ATOM 1691 N N . VAL A 1 221 ? -39.828 25.539 24.340 1.00 89.69 221 VAL A N 1
ATOM 1692 C CA . VAL A 1 221 ? -40.007 24.677 23.165 1.00 89.69 221 VAL A CA 1
ATOM 1693 C C . VAL A 1 221 ? -38.768 23.804 22.995 1.00 89.69 221 VAL A C 1
ATOM 1695 O O . VAL A 1 221 ? -37.658 24.320 22.878 1.00 89.69 221 VAL A O 1
ATOM 1698 N N . LEU A 1 222 ? -38.966 22.486 22.966 1.00 90.94 222 LEU A N 1
ATOM 1699 C CA . LEU A 1 222 ? -37.955 21.512 22.558 1.00 90.94 222 LEU A CA 1
ATOM 1700 C C . LEU A 1 222 ? -38.140 21.216 21.067 1.00 90.94 222 LEU A C 1
ATOM 1702 O O . LEU A 1 222 ? -39.236 20.853 20.646 1.00 90.94 222 LEU A O 1
ATOM 1706 N N . VAL A 1 223 ? -37.076 21.371 20.280 1.00 87.81 223 VAL A N 1
ATOM 1707 C CA . VAL A 1 223 ? -37.070 21.041 18.850 1.00 87.81 223 VAL A CA 1
ATOM 1708 C C . VAL A 1 223 ? -36.271 19.760 18.658 1.00 87.81 223 VAL A C 1
ATOM 1710 O O . VAL A 1 223 ? -35.076 19.733 18.945 1.00 87.81 223 VAL A O 1
ATOM 1713 N N . ASP A 1 224 ? -36.940 18.718 18.173 1.00 87.88 224 ASP A N 1
ATOM 1714 C CA . ASP A 1 224 ? -36.348 17.409 17.906 1.00 87.88 224 ASP A CA 1
ATOM 1715 C C . ASP A 1 224 ? -36.368 17.111 16.400 1.00 87.88 224 ASP A C 1
ATOM 1717 O O . ASP A 1 224 ? -37.417 17.168 15.753 1.00 87.88 224 ASP A O 1
ATOM 1721 N N . PHE A 1 225 ? -35.197 16.816 15.838 1.00 88.31 225 PHE A N 1
ATOM 1722 C CA . PHE A 1 225 ? -35.024 16.487 14.426 1.00 88.31 225 PHE A CA 1
ATOM 1723 C C . PHE A 1 225 ? -34.808 14.983 14.281 1.00 88.31 225 PHE A C 1
ATOM 1725 O O . PHE A 1 225 ? -33.735 14.465 14.591 1.00 88.31 225 PHE A O 1
ATOM 1732 N N . TRP A 1 226 ? -35.803 14.291 13.734 1.00 91.19 226 TRP A N 1
ATOM 1733 C CA . TRP A 1 226 ? -35.772 12.844 13.539 1.00 91.19 226 TRP A CA 1
ATOM 1734 C C . TRP A 1 226 ? -36.273 12.455 12.144 1.00 91.19 226 TRP A C 1
ATOM 1736 O O . TRP A 1 226 ? -36.748 13.284 11.366 1.00 91.19 226 TRP A O 1
ATOM 1746 N N . ALA A 1 227 ? -36.154 11.170 11.817 1.00 86.12 227 ALA A N 1
ATOM 1747 C CA . ALA A 1 227 ? -36.684 10.600 10.584 1.00 86.12 227 ALA A CA 1
ATOM 1748 C C . ALA A 1 227 ? -37.212 9.183 10.827 1.00 86.12 227 ALA A C 1
ATOM 1750 O O . ALA A 1 227 ? -36.684 8.461 11.674 1.00 86.12 227 ALA A O 1
ATOM 1751 N N . SER A 1 228 ? -38.203 8.748 10.045 1.00 88.00 228 SER A N 1
ATOM 1752 C CA . SER A 1 228 ? -38.821 7.413 10.167 1.00 88.00 228 SER A CA 1
ATOM 1753 C C . SER A 1 228 ? -37.826 6.256 10.029 1.00 88.00 228 SER A C 1
ATOM 1755 O O . SER A 1 228 ? -38.013 5.187 10.609 1.00 88.00 228 SER A O 1
ATOM 1757 N N . TRP A 1 229 ? -36.739 6.480 9.296 1.00 89.56 229 TRP A N 1
ATOM 1758 C CA . TRP A 1 229 ? -35.659 5.520 9.084 1.00 89.56 229 TRP A CA 1
ATOM 1759 C C . TRP A 1 229 ? -34.504 5.663 10.087 1.00 89.56 229 TRP A C 1
ATOM 1761 O O . TRP A 1 229 ? -33.573 4.856 10.067 1.00 89.56 229 TRP A O 1
ATOM 1771 N N . CYS A 1 230 ? -34.543 6.644 10.992 1.00 89.12 230 CYS A N 1
ATOM 1772 C CA . CYS A 1 230 ? -33.510 6.826 12.007 1.00 89.12 230 CYS A CA 1
ATOM 1773 C C . CYS A 1 230 ? -33.553 5.669 13.019 1.00 89.12 230 CYS A C 1
ATOM 1775 O O . CYS A 1 230 ? -34.527 5.487 13.747 1.00 89.12 230 CYS A O 1
ATOM 1777 N N . GLY A 1 231 ? -32.489 4.861 13.060 1.00 83.81 231 GLY A N 1
ATOM 1778 C CA . GLY A 1 231 ? -32.375 3.710 13.963 1.00 83.81 231 GLY A CA 1
ATOM 1779 C C . GLY A 1 231 ? -32.444 4.087 15.450 1.00 83.81 231 GLY A C 1
ATOM 1780 O O . GLY A 1 231 ? -33.290 3.537 16.148 1.00 83.81 231 GLY A O 1
ATOM 1781 N N . PRO A 1 232 ? -31.603 5.020 15.939 1.00 87.44 232 PRO A N 1
ATOM 1782 C CA . PRO A 1 232 ? -31.632 5.468 17.333 1.00 87.44 232 PRO A CA 1
ATOM 1783 C C . PRO A 1 232 ? -32.918 6.196 17.733 1.00 87.44 232 PRO A C 1
ATOM 1785 O O . PRO A 1 232 ? -33.389 5.995 18.839 1.00 87.44 232 PRO A O 1
ATOM 1788 N N . CYS A 1 233 ? -33.518 6.982 16.833 1.00 90.69 233 CYS A N 1
ATOM 1789 C CA . CYS A 1 233 ? -34.732 7.752 17.126 1.00 90.69 233 CYS A CA 1
ATOM 1790 C C . CYS A 1 233 ? -35.972 6.870 17.383 1.00 90.69 233 CYS A C 1
ATOM 1792 O O . CYS A 1 233 ? -36.996 7.367 17.836 1.00 90.69 233 CYS A O 1
ATOM 1794 N N . ARG A 1 234 ? -35.908 5.577 17.036 1.00 81.88 234 ARG A N 1
ATOM 1795 C CA . ARG A 1 234 ? -36.986 4.594 17.241 1.00 81.88 234 ARG A CA 1
ATOM 1796 C C . ARG A 1 234 ? -36.811 3.748 18.507 1.00 81.88 234 ARG A C 1
ATOM 1798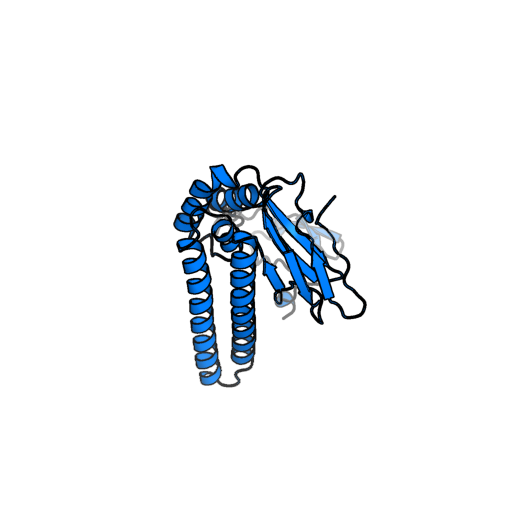 O O . ARG A 1 234 ? -37.592 2.818 18.698 1.00 81.88 234 ARG A O 1
ATOM 1805 N N . ARG A 1 235 ? -35.759 3.985 19.291 1.00 77.44 235 ARG A N 1
ATOM 1806 C CA . ARG A 1 235 ? -35.437 3.225 20.505 1.00 77.44 235 ARG A CA 1
ATOM 1807 C C . ARG A 1 235 ? -35.748 4.024 21.757 1.00 77.44 235 ARG A C 1
ATOM 1809 O O . ARG A 1 235 ? -35.690 5.268 21.677 1.00 77.44 235 ARG A O 1
#

Secondary structure (DSSP, 8-state):
--TTEE---TTSEEEE-TTTTTT--SEEEEEEETTEEEEEEE-TT---EEEEE--SSSEE---EEEES-HHHHHHHHHHHHHHHHHHHHHHHHHHHHH--SHHHHHHHHHHHHHHHHHHHHHHHHHHHHSTTSHHHHHHGGGS-TTTSHHHHHHHHHHTHHHHTTSHHHHHHHHHHHHTTS------GGGSS-TTSPPPP-EEE-TTS-EEEGGGGTTS--------TT-TGGG-